Protein AF-0000000086165401 (afdb_homodimer)

pLDDT: mean 78.24, std 22.78, range [20.09, 98.0]

Sequence (282 aa):
MAGDTTLSENYAFAGVYHVFDQHTDSAVPKVQFAHDDRHLLACCSLDGTISVCRLAPGPPAVLRVLRGHGGGVADFAWSLSNDVLVSASLDGTLRLWAPADGRCIRRVPDPDGAALLCCAFQPLNNNLTVVSDTPAVPSPPMAGDTTLSENYAFAGVYHVFDQHTDSAVPKVQFAHDDRHLLACCSLDGTISVCRLAPGPPAVLRVLRGHGGGVADFAWSLSNDVLVSASLDGTLRLWAPADGRCIRRVPDPDGAALLCCAFQPLNNNLTVVSDTPAVPSPP

Radius of gyration: 18.74 Å; Cα contacts (8 Å, |Δi|>4): 708; chains: 2; bounding box: 78×60×45 Å

Organism: Eudyptula minor (NCBI:txid37083)

Nearest PDB structures (foldseek):
  8evl-assembly3_C  TM=9.320E-01  e=1.975E-05  Schizosaccharomyces pombe
  7s22-assembly2_B  TM=8.219E-01  e=1.579E-05  Schizosaccharomyces pombe
  7s23-assembly3_C  TM=8.532E-01  e=2.762E-05  Schizosaccharomyces pombe
  8iyj-assembly1_f  TM=8.848E-01  e=5.712E-05  Mus musculus
  9fmd-assembly1_w  TM=7.781E-01  e=4.085E-05  Homo sapiens

Secondary structure (DSSP, 8-state):
--------TTS---------GGGSSS---EEEE-TT-TTEEEEE-TTS-EEEEE-SSSS-EEEEEE---SS-EEEEEE-TTSS-EEEEETTSEEEEEETTTTEEEEEEE-TT-PPEEEEEEPTTS--EEEEE---------/--------TTS-B-------GGGTTS---EEEE-TT-TTEEEEE-TTS-EEEEE-SSSS-EEEEEE---SS-EEEEEE-TTSS-EEEEETTSEEEEEETTTTEEEEEEE-TT-PPEEEEEEPTTS--EEEEE---------

Structure (mmCIF, N/CA/C/O backbone):
data_AF-0000000086165401-model_v1
#
loop_
_entity.id
_entity.type
_entity.pdbx_description
1 polymer 'WD repeat-containing protein 13'
#
loop_
_atom_site.group_PDB
_atom_site.id
_atom_site.type_symbol
_atom_site.label_atom_id
_atom_site.label_alt_id
_atom_site.label_comp_id
_atom_site.label_asym_id
_atom_site.label_entity_id
_atom_site.label_seq_id
_atom_site.pdbx_PDB_ins_code
_atom_site.Cartn_x
_atom_site.Cartn_y
_atom_site.Cartn_z
_atom_site.occupancy
_atom_site.B_iso_or_equiv
_atom_site.auth_seq_id
_atom_site.auth_comp_id
_atom_site.auth_asym_id
_atom_site.auth_atom_id
_atom_site.pdbx_PDB_model_num
ATOM 1 N N . MET A 1 1 ? 42.406 -13.109 -2.654 1 20.33 1 MET A N 1
ATOM 2 C CA . MET A 1 1 ? 41.438 -14.156 -2.352 1 20.33 1 MET A CA 1
ATOM 3 C C . MET A 1 1 ? 40.062 -13.555 -2.102 1 20.33 1 MET A C 1
ATOM 5 O O . MET A 1 1 ? 39.844 -12.867 -1.102 1 20.33 1 MET A O 1
ATOM 9 N N . ALA A 1 2 ? 39.438 -12.883 -3.072 1 23.95 2 ALA A N 1
ATOM 10 C CA . ALA A 1 2 ? 38.562 -11.727 -3.312 1 23.95 2 ALA A CA 1
ATOM 11 C C . ALA A 1 2 ? 37.156 -11.953 -2.771 1 23.95 2 ALA A C 1
ATOM 13 O O . ALA A 1 2 ? 36.469 -12.852 -3.227 1 23.95 2 ALA A O 1
ATOM 14 N N . GLY A 1 3 ? 36.812 -12.086 -1.487 1 22.59 3 GLY A N 1
ATOM 15 C CA . GLY A 1 3 ? 35.719 -12.594 -0.691 1 22.59 3 GLY A CA 1
ATOM 16 C C . GLY A 1 3 ? 34.406 -11.906 -0.999 1 22.59 3 GLY A C 1
ATOM 17 O O . GLY A 1 3 ? 34.156 -10.789 -0.548 1 22.59 3 GLY A O 1
ATOM 18 N N . ASP A 1 4 ? 33.75 -11.789 -2.295 1 25.12 4 ASP A N 1
ATOM 19 C CA . ASP A 1 4 ? 32.875 -11.008 -3.18 1 25.12 4 ASP A CA 1
ATOM 20 C C . ASP A 1 4 ? 31.453 -11 -2.682 1 25.12 4 ASP A C 1
ATOM 22 O O . ASP A 1 4 ? 30.812 -12.055 -2.598 1 25.12 4 ASP A O 1
ATOM 26 N N . THR A 1 5 ? 30.953 -10.516 -1.548 1 26.44 5 THR A N 1
ATOM 27 C CA . THR A 1 5 ? 29.812 -10.484 -0.645 1 26.44 5 THR A CA 1
ATOM 28 C C . THR A 1 5 ? 28.516 -10.242 -1.42 1 26.44 5 THR A C 1
ATOM 30 O O . THR A 1 5 ? 28.281 -9.133 -1.901 1 26.44 5 THR A O 1
ATOM 33 N N . THR A 1 6 ? 28.109 -11.148 -2.488 1 25.61 6 THR A N 1
ATOM 34 C CA . THR A 1 6 ? 26.938 -11.242 -3.344 1 25.61 6 THR A CA 1
ATOM 35 C C . THR A 1 6 ? 25.656 -11.07 -2.527 1 25.61 6 THR A C 1
ATOM 37 O O . THR A 1 6 ? 25.469 -11.734 -1.511 1 25.61 6 THR A O 1
ATOM 40 N N . LEU A 1 7 ? 25.219 -10 -2.07 1 28.12 7 LEU A N 1
ATOM 41 C CA . LEU A 1 7 ? 23.844 -9.75 -1.632 1 28.12 7 LEU A CA 1
ATOM 42 C C . LEU A 1 7 ? 22.906 -10.844 -2.127 1 28.12 7 LEU A C 1
ATOM 44 O O . LEU A 1 7 ? 22.719 -11 -3.334 1 28.12 7 LEU A O 1
ATOM 48 N N . SER A 1 8 ? 23.016 -12.188 -1.699 1 27.19 8 SER A N 1
ATOM 49 C CA . SER A 1 8 ? 22.516 -13.555 -1.877 1 27.19 8 SER A CA 1
ATOM 50 C C . SER A 1 8 ? 21.031 -13.57 -2.166 1 27.19 8 SER A C 1
ATOM 52 O O . SER A 1 8 ? 20.297 -12.641 -1.796 1 27.19 8 SER A O 1
ATOM 54 N N . GLU A 1 9 ? 20.453 -14.438 -3.146 1 30.3 9 GLU A N 1
ATOM 55 C CA . GLU A 1 9 ? 19.234 -15.109 -3.594 1 30.3 9 GLU A CA 1
ATOM 56 C C . GLU A 1 9 ? 18.25 -15.312 -2.438 1 30.3 9 GLU A C 1
ATOM 58 O O . GLU A 1 9 ? 17.156 -15.828 -2.633 1 30.3 9 GLU A O 1
ATOM 63 N N . ASN A 1 10 ? 18.688 -15.273 -1.251 1 31.55 10 ASN A N 1
ATOM 64 C CA . ASN A 1 10 ? 17.859 -15.68 -0.121 1 31.55 10 ASN A CA 1
ATOM 65 C C . ASN A 1 10 ? 16.703 -14.711 0.098 1 31.55 10 ASN A C 1
ATOM 67 O O . ASN A 1 10 ? 15.961 -14.844 1.068 1 31.55 10 ASN A O 1
ATOM 71 N N . TYR A 1 11 ? 17.016 -13.484 0.08 1 32.53 11 TYR A N 1
ATOM 72 C CA . TYR A 1 11 ? 15.742 -12.773 0.084 1 32.53 11 TYR A CA 1
ATOM 73 C C . TYR A 1 11 ? 14.75 -13.438 -0.867 1 32.53 11 TYR A C 1
ATOM 75 O O . TYR A 1 11 ? 14.984 -13.5 -2.076 1 32.53 11 TYR A O 1
ATOM 83 N N . ALA A 1 12 ? 14.375 -14.625 -0.585 1 33.38 12 ALA A N 1
ATOM 84 C CA . ALA A 1 12 ? 13.328 -15.375 -1.271 1 33.38 12 ALA A CA 1
ATOM 85 C C . ALA A 1 12 ? 12.328 -14.438 -1.938 1 33.38 12 ALA A C 1
ATOM 87 O O . ALA A 1 12 ? 11.508 -13.805 -1.263 1 33.38 12 ALA A O 1
ATOM 88 N N . PHE A 1 13 ? 12.656 -13.336 -2.576 1 35.34 13 PHE A N 1
ATOM 89 C CA . PHE A 1 13 ? 11.734 -12.898 -3.617 1 35.34 13 PHE A CA 1
ATOM 90 C C . PHE A 1 13 ? 10.992 -14.086 -4.215 1 35.34 13 PHE A C 1
ATOM 92 O O . PHE A 1 13 ? 11.531 -14.805 -5.062 1 35.34 13 PHE A O 1
ATOM 99 N N . ALA A 1 14 ? 10.727 -15 -3.402 1 36.97 14 ALA A N 1
ATOM 100 C CA . ALA A 1 14 ? 9.984 -16.016 -4.148 1 36.97 14 ALA A CA 1
ATOM 101 C C . ALA A 1 14 ? 9.25 -15.391 -5.332 1 36.97 14 ALA A C 1
ATOM 103 O O . ALA A 1 14 ? 9.188 -14.172 -5.465 1 36.97 14 ALA A O 1
ATOM 104 N N . GLY A 1 15 ? 8.18 -16.141 -5.793 1 34.25 15 GLY A N 1
ATOM 105 C CA . GLY A 1 15 ? 7.363 -16.188 -6.996 1 34.25 15 GLY A CA 1
ATOM 106 C C . GLY A 1 15 ? 6.535 -14.93 -7.191 1 34.25 15 GLY A C 1
ATOM 107 O O . GLY A 1 15 ? 6.203 -14.242 -6.223 1 34.25 15 GLY A O 1
ATOM 108 N N . VAL A 1 16 ? 7.102 -13.914 -8.102 1 38.38 16 VAL A N 1
ATOM 109 C CA . VAL A 1 16 ? 6.051 -13.164 -8.773 1 38.38 16 VAL A CA 1
ATOM 110 C C . VAL A 1 16 ? 4.738 -13.938 -8.719 1 38.38 16 VAL A C 1
ATOM 112 O O . VAL A 1 16 ? 4.637 -15.039 -9.266 1 38.38 16 VAL A O 1
ATOM 115 N N . TYR A 1 17 ? 4.25 -14.102 -7.621 1 39 17 TYR A N 1
ATOM 116 C CA . TYR A 1 17 ? 2.953 -14.766 -7.68 1 39 17 TYR A CA 1
ATOM 117 C C . TYR A 1 17 ? 1.96 -13.953 -8.5 1 39 17 TYR A C 1
ATOM 119 O O . TYR A 1 17 ? 1.794 -12.75 -8.266 1 39 17 TYR A O 1
ATOM 127 N N . HIS A 1 18 ? 2.145 -14.109 -9.844 1 42.59 18 HIS A N 1
ATOM 128 C CA . HIS A 1 18 ? 0.949 -13.719 -10.578 1 42.59 18 HIS A CA 1
ATOM 129 C C . HIS A 1 18 ? -0.314 -13.992 -9.773 1 42.59 18 HIS A C 1
ATOM 131 O O . HIS A 1 18 ? -0.656 -15.148 -9.523 1 42.59 18 HIS A O 1
ATOM 137 N N . VAL A 1 19 ? -0.312 -13.281 -8.719 1 44.28 19 VAL A N 1
ATOM 138 C CA . VAL A 1 19 ? -1.504 -13.523 -7.914 1 44.28 19 VAL A CA 1
ATOM 139 C C . VAL A 1 19 ? -2.627 -14.055 -8.805 1 44.28 19 VAL A C 1
ATOM 141 O O . VAL A 1 19 ? -2.525 -14.023 -10.031 1 44.28 19 VAL A O 1
ATOM 144 N N . PHE A 1 20 ? -3.846 -13.844 -8.391 1 44.06 20 PHE A N 1
ATOM 145 C CA . PHE A 1 20 ? -5.09 -14.477 -8.812 1 44.06 20 PHE A CA 1
ATOM 146 C C . PHE A 1 20 ? -5.559 -13.914 -10.156 1 44.06 20 PHE A C 1
ATOM 148 O O . PHE A 1 20 ? -5.348 -12.734 -10.445 1 44.06 20 PHE A O 1
ATOM 155 N N . ASP A 1 21 ? -5.383 -14.766 -11.102 1 47.41 21 ASP A N 1
ATOM 156 C CA . ASP A 1 21 ? -5.898 -14.609 -12.453 1 47.41 21 ASP A CA 1
ATOM 157 C C . ASP A 1 21 ? -7.117 -13.688 -12.484 1 47.41 21 ASP A C 1
ATOM 159 O O . ASP A 1 21 ? -7.688 -13.438 -13.547 1 47.41 21 ASP A O 1
ATOM 163 N N . GLN A 1 22 ? -7.445 -13.211 -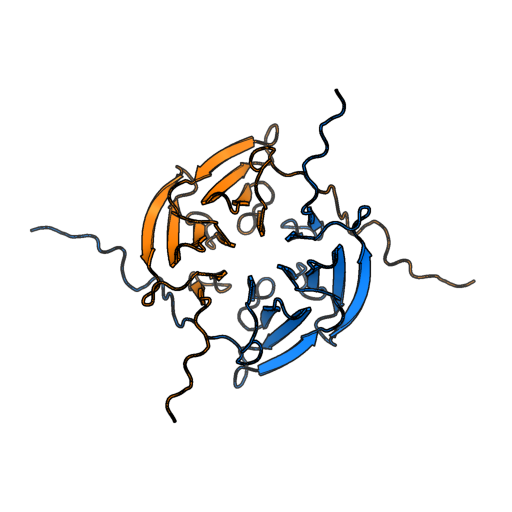11.414 1 46.12 22 GLN A N 1
ATOM 164 C CA . GLN A 1 22 ? -8.742 -12.539 -11.523 1 46.12 22 GLN A CA 1
ATOM 165 C C . GLN A 1 22 ? -8.602 -11.18 -12.188 1 46.12 22 GLN A C 1
ATOM 167 O O . GLN A 1 22 ? -9.539 -10.688 -12.82 1 46.12 22 GLN A O 1
ATOM 172 N N . HIS A 1 23 ? -7.398 -10.586 -12 1 55.44 23 HIS A N 1
ATOM 173 C CA . HIS A 1 23 ? -7.309 -9.258 -12.594 1 55.44 23 HIS A CA 1
ATOM 174 C C . HIS A 1 23 ? -6.512 -9.289 -13.898 1 55.44 23 HIS A C 1
ATOM 176 O O . HIS A 1 23 ? -5.395 -8.773 -13.961 1 55.44 23 HIS A O 1
ATOM 182 N N . THR A 1 24 ? -6.992 -10.086 -14.836 1 58.34 24 THR A N 1
ATOM 183 C CA . THR A 1 24 ? -6.262 -10.383 -16.062 1 58.34 24 THR A CA 1
ATOM 184 C C . THR A 1 24 ? -6.234 -9.172 -16.984 1 58.34 24 THR A C 1
ATOM 186 O O . THR A 1 24 ? -5.273 -8.977 -17.734 1 58.34 24 THR A O 1
ATOM 189 N N . ASP A 1 25 ? -7.219 -8.211 -16.734 1 67.38 25 ASP A N 1
ATOM 190 C CA . ASP A 1 25 ? -7.301 -7.18 -17.766 1 67.38 25 ASP A CA 1
ATOM 191 C C . ASP A 1 25 ? -7.043 -5.797 -17.172 1 67.38 25 ASP A C 1
ATOM 193 O O . ASP A 1 25 ? -7.234 -4.781 -17.844 1 67.38 25 ASP A O 1
ATOM 197 N N . SER A 1 26 ? -6.75 -5.809 -15.953 1 81.69 26 SER A N 1
ATOM 198 C CA . SER A 1 26 ? -6.562 -4.496 -15.344 1 81.69 26 SER A CA 1
ATOM 199 C C . SER A 1 26 ? -5.391 -4.504 -14.367 1 81.69 26 SER A C 1
ATOM 201 O O . SER A 1 26 ? -5.066 -5.539 -13.781 1 81.69 26 SER A O 1
ATOM 203 N N . ALA A 1 27 ? -4.758 -3.352 -14.289 1 83.44 27 ALA A N 1
ATOM 204 C CA . ALA A 1 27 ? -3.596 -3.193 -13.422 1 83.44 27 ALA A CA 1
ATOM 205 C C . ALA A 1 27 ? -3.965 -3.439 -11.961 1 83.44 27 ALA A C 1
ATOM 207 O O . ALA A 1 27 ? -5.09 -3.152 -11.547 1 83.44 27 ALA A O 1
ATOM 208 N N . VAL A 1 28 ? -3.02 -3.996 -11.211 1 85.12 28 VAL A N 1
ATOM 209 C CA . VAL A 1 28 ? -3.143 -4.285 -9.781 1 85.12 28 VAL A CA 1
ATOM 210 C C . VAL A 1 28 ? -2.221 -3.363 -8.984 1 85.12 28 VAL A C 1
ATOM 212 O O . VAL A 1 28 ? -1.036 -3.66 -8.812 1 85.12 28 VAL A O 1
ATOM 215 N N . PRO A 1 29 ? -2.814 -2.334 -8.484 1 91.69 29 PRO A N 1
ATOM 216 C CA . PRO A 1 29 ? -1.966 -1.326 -7.848 1 91.69 29 PRO A CA 1
ATOM 217 C C . PRO A 1 29 ? -1.455 -1.768 -6.477 1 91.69 29 PRO A C 1
ATOM 219 O O . PRO A 1 29 ? -0.494 -1.194 -5.957 1 91.69 29 PRO A O 1
ATOM 222 N N . LYS A 1 30 ? -2.145 -2.775 -5.906 1 92.69 30 LYS A N 1
ATOM 223 C CA . LYS A 1 30 ? -1.709 -3.145 -4.562 1 92.69 30 LYS A CA 1
ATOM 224 C C . LYS A 1 30 ? -2.066 -4.594 -4.246 1 92.69 30 LYS A C 1
ATOM 226 O O . LYS A 1 30 ? -3.15 -5.062 -4.598 1 92.69 30 LYS A O 1
ATOM 231 N N . VAL A 1 31 ? -1.091 -5.238 -3.568 1 88.75 31 VAL A N 1
ATOM 232 C CA . VAL A 1 31 ? -1.294 -6.496 -2.857 1 88.75 31 VAL A CA 1
ATOM 233 C C . VAL A 1 31 ? -0.817 -6.355 -1.413 1 88.75 31 VAL A C 1
ATOM 235 O O . VAL A 1 31 ? 0.23 -5.758 -1.154 1 88.75 31 VAL A O 1
ATOM 238 N N . GLN A 1 32 ? -1.615 -6.883 -0.53 1 92.56 32 GLN A N 1
ATOM 239 C CA . GLN A 1 32 ? -1.205 -6.781 0.866 1 92.56 32 GLN A CA 1
ATOM 240 C C . GLN A 1 32 ? -1.792 -7.922 1.694 1 92.56 32 GLN A C 1
ATOM 242 O O . GLN A 1 32 ? -2.975 -8.242 1.564 1 92.56 32 GLN A O 1
ATOM 247 N N . PHE A 1 33 ? -0.951 -8.508 2.541 1 90.19 33 PHE A N 1
ATOM 248 C CA . PHE A 1 33 ? -1.434 -9.477 3.52 1 90.19 33 PHE A CA 1
ATOM 249 C C . PHE A 1 33 ? -2.244 -8.789 4.609 1 90.19 33 PHE A C 1
ATOM 251 O O . PHE A 1 33 ? -1.986 -7.629 4.941 1 90.19 33 PHE A O 1
ATOM 258 N N . ALA A 1 34 ? -3.197 -9.562 5.109 1 93.38 34 ALA A N 1
ATOM 259 C CA . ALA A 1 34 ? -3.895 -9.094 6.305 1 93.38 34 ALA A CA 1
ATOM 260 C C . ALA A 1 34 ? -2.939 -8.977 7.488 1 93.38 34 ALA A C 1
ATOM 262 O O . ALA A 1 34 ? -1.852 -9.562 7.477 1 93.38 34 ALA A O 1
ATOM 263 N N . HIS A 1 35 ? -3.398 -8.109 8.43 1 90.06 35 HIS A N 1
ATOM 264 C CA . HIS A 1 35 ? -2.537 -7.809 9.562 1 90.06 35 HIS A CA 1
ATOM 265 C C . HIS A 1 35 ? -2.123 -9.086 10.289 1 90.06 35 HIS A C 1
ATOM 267 O O . HIS A 1 35 ? -2.977 -9.844 10.766 1 90.06 35 HIS A O 1
ATOM 273 N N . ASP A 1 36 ? -0.84 -9.43 10.312 1 88.31 36 ASP A N 1
ATOM 274 C CA . ASP A 1 36 ? -0.221 -10.555 11 1 88.31 36 ASP A CA 1
ATOM 275 C C . ASP A 1 36 ? -0.848 -11.875 10.57 1 88.31 36 ASP A C 1
ATOM 277 O O . ASP A 1 36 ? -1.035 -12.773 11.391 1 88.31 36 ASP A O 1
ATOM 281 N N . ASP A 1 37 ? -1.275 -12.016 9.367 1 90.31 37 ASP A N 1
ATOM 282 C CA . ASP A 1 37 ? -1.856 -13.227 8.797 1 90.31 37 ASP A CA 1
ATOM 283 C C . ASP A 1 37 ? -1.177 -13.602 7.484 1 90.31 37 ASP A C 1
ATOM 285 O O . ASP A 1 37 ? -1.378 -12.938 6.465 1 90.31 37 ASP A O 1
ATOM 289 N N . ARG A 1 38 ? -0.442 -14.648 7.477 1 85.75 38 ARG A N 1
ATOM 290 C CA . ARG A 1 38 ? 0.33 -15.039 6.301 1 85.75 38 ARG A CA 1
ATOM 291 C C . ARG A 1 38 ? -0.542 -15.789 5.297 1 85.75 38 ARG A C 1
ATOM 293 O O . ARG A 1 38 ? -0.098 -16.094 4.191 1 85.75 38 ARG A O 1
ATOM 300 N N . HIS A 1 39 ? -1.789 -16.047 5.73 1 87.94 39 HIS A N 1
ATOM 301 C CA . HIS A 1 39 ? -2.627 -16.859 4.867 1 87.94 39 HIS A CA 1
ATOM 302 C C . HIS A 1 39 ? -3.74 -16.031 4.227 1 87.94 39 HIS A C 1
ATOM 304 O O . HIS A 1 39 ? -4.473 -16.531 3.371 1 87.94 39 HIS A O 1
ATOM 310 N N . LEU A 1 40 ? -3.91 -14.883 4.672 1 90.31 40 LEU A N 1
ATOM 311 C CA . LEU A 1 40 ? -4.977 -14.023 4.18 1 90.31 40 LEU A CA 1
ATOM 312 C C . LEU A 1 40 ? -4.398 -12.773 3.516 1 90.31 40 LEU A C 1
ATOM 314 O O . LEU A 1 40 ? -3.572 -12.078 4.109 1 90.31 40 LEU A O 1
ATOM 318 N N . LEU A 1 41 ? -4.762 -12.57 2.217 1 90.31 41 LEU A N 1
ATOM 319 C CA . LEU A 1 41 ? -4.297 -11.375 1.53 1 90.31 41 LEU A CA 1
ATOM 320 C C . LEU A 1 41 ? -5.406 -10.773 0.679 1 90.31 41 LEU A C 1
ATOM 322 O O . LEU A 1 41 ? -6.441 -11.406 0.456 1 90.31 41 LEU A O 1
ATOM 326 N N . ALA A 1 42 ? -5.223 -9.484 0.344 1 92.81 42 ALA A N 1
ATOM 327 C CA . ALA A 1 42 ? -6.109 -8.828 -0.612 1 92.81 42 ALA A CA 1
ATOM 328 C C . ALA A 1 42 ? -5.316 -8.18 -1.741 1 92.81 42 ALA A C 1
ATOM 330 O O . ALA A 1 42 ? -4.117 -7.926 -1.6 1 92.81 42 ALA A O 1
ATOM 331 N N . CYS A 1 43 ? -5.988 -7.992 -2.848 1 90.56 43 CYS A N 1
ATOM 332 C CA . CYS A 1 43 ? -5.461 -7.238 -3.979 1 90.56 43 CYS A CA 1
ATOM 333 C C . CYS A 1 43 ? -6.539 -6.352 -4.594 1 90.56 43 CYS A C 1
ATOM 335 O O . CYS A 1 43 ? -7.707 -6.742 -4.648 1 90.56 43 CYS A O 1
ATOM 337 N N . CYS A 1 44 ? -6.094 -5.16 -4.918 1 93.19 44 CYS A N 1
ATOM 338 C CA . CYS A 1 44 ? -7.059 -4.293 -5.578 1 93.19 44 CYS A CA 1
ATOM 339 C C . CYS A 1 44 ? -6.68 -4.066 -7.039 1 93.19 44 CYS A C 1
ATOM 341 O O . CYS A 1 44 ? -5.527 -4.273 -7.422 1 93.19 44 CYS A O 1
ATOM 343 N N . SER A 1 45 ? -7.699 -3.674 -7.758 1 90.94 45 SER A N 1
ATOM 344 C CA . SER A 1 4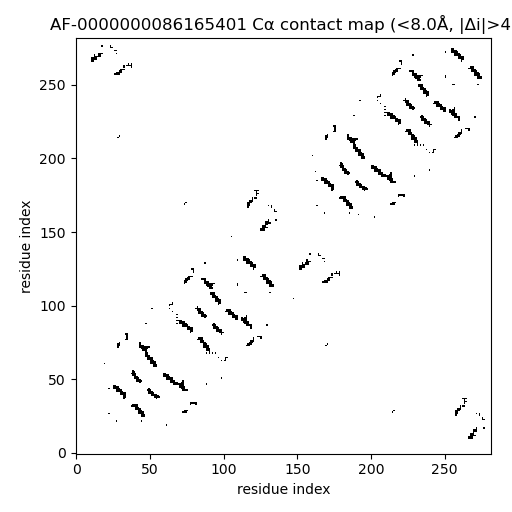5 ? -7.555 -3.521 -9.203 1 90.94 45 SER A CA 1
ATOM 345 C C . SER A 1 45 ? -8.117 -2.184 -9.672 1 90.94 45 SER A C 1
ATOM 347 O O . SER A 1 45 ? -9 -1.614 -9.031 1 90.94 45 SER A O 1
ATOM 349 N N . LEU A 1 46 ? -7.637 -1.798 -10.836 1 93.25 46 LEU A N 1
ATOM 350 C CA . LEU A 1 46 ? -8.148 -0.562 -11.422 1 93.25 46 LEU A CA 1
ATOM 351 C C . LEU A 1 46 ? -9.5 -0.793 -12.078 1 93.25 46 LEU A C 1
ATOM 353 O O . LEU A 1 46 ? -10.18 0.162 -12.461 1 93.25 46 LEU A O 1
ATOM 357 N N . ASP A 1 47 ? -9.969 -1.982 -12.078 1 92.19 47 ASP A N 1
ATOM 358 C CA . ASP A 1 47 ? -11.312 -2.232 -12.57 1 92.19 47 ASP A CA 1
ATOM 359 C C . ASP A 1 47 ? -12.359 -1.96 -11.492 1 92.19 47 ASP A C 1
ATOM 361 O O . ASP A 1 47 ? -13.562 -2.129 -11.727 1 92.19 47 ASP A O 1
ATOM 365 N N . GLY A 1 48 ? -11.945 -1.638 -10.336 1 96.5 48 GLY A N 1
ATOM 366 C CA . GLY A 1 48 ? -12.852 -1.22 -9.281 1 96.5 48 GLY A CA 1
ATOM 367 C C . GLY A 1 48 ? -13.148 -2.32 -8.273 1 96.5 48 GLY A C 1
ATOM 368 O O . GLY A 1 48 ? -13.977 -2.145 -7.383 1 96.5 48 GLY A O 1
ATOM 369 N N . THR A 1 49 ? -12.391 -3.408 -8.398 1 94.75 49 THR A N 1
ATOM 370 C CA . THR A 1 49 ? -12.68 -4.531 -7.508 1 94.75 49 THR A CA 1
ATOM 371 C C . THR A 1 49 ? -11.508 -4.789 -6.57 1 94.75 49 THR A C 1
ATOM 373 O O . THR A 1 49 ? -10.383 -4.355 -6.832 1 94.75 49 THR A O 1
ATOM 376 N N . ILE A 1 50 ? -11.836 -5.457 -5.469 1 95.38 50 ILE A N 1
ATOM 377 C CA . ILE A 1 50 ? -10.852 -5.996 -4.531 1 95.38 50 ILE A CA 1
ATOM 378 C C . ILE A 1 50 ? -11.094 -7.488 -4.328 1 95.38 50 ILE A C 1
ATOM 380 O O . ILE A 1 50 ? -12.234 -7.914 -4.109 1 95.38 50 ILE A O 1
ATOM 384 N N . SER A 1 51 ? -10.086 -8.266 -4.434 1 92 51 SER A N 1
ATOM 385 C CA . SER A 1 51 ? -10.18 -9.688 -4.137 1 92 51 SER A CA 1
ATOM 386 C C . SER A 1 51 ? -9.578 -10.008 -2.771 1 92 51 SER A C 1
ATOM 388 O O . SER A 1 51 ? -8.469 -9.562 -2.455 1 92 51 SER A O 1
ATOM 390 N N . VAL A 1 52 ? -10.312 -10.695 -2.012 1 93.38 52 VAL A N 1
ATOM 391 C CA . VAL A 1 52 ? -9.805 -11.273 -0.773 1 93.38 52 VAL A CA 1
ATOM 392 C C . VAL A 1 52 ? -9.469 -12.75 -0.987 1 93.38 52 VAL A C 1
ATOM 394 O O . VAL A 1 52 ? -10.32 -13.523 -1.429 1 93.38 52 VAL A O 1
ATOM 397 N N . CYS A 1 53 ? -8.227 -13.078 -0.612 1 88.69 53 CYS A N 1
ATOM 398 C CA . CYS A 1 53 ? -7.715 -14.398 -0.971 1 88.69 53 CYS A CA 1
ATOM 399 C C . CYS A 1 53 ? -7.18 -15.133 0.254 1 88.69 53 CYS A C 1
ATOM 401 O O . CYS A 1 53 ? -6.609 -14.508 1.153 1 88.69 53 CYS A O 1
ATOM 403 N N . ARG A 1 54 ? -7.406 -16.328 0.221 1 88.31 54 ARG A N 1
ATOM 404 C CA . ARG A 1 54 ? -6.777 -17.219 1.19 1 88.31 54 ARG A CA 1
ATOM 405 C C . ARG A 1 54 ? -5.691 -18.062 0.531 1 88.31 54 ARG A C 1
ATOM 407 O O . ARG A 1 54 ? -5.922 -18.672 -0.517 1 88.31 54 ARG A O 1
ATOM 414 N N . LEU A 1 55 ? -4.566 -18.094 1.149 1 83.31 55 LEU A N 1
ATOM 415 C CA . LEU A 1 55 ? -3.447 -18.828 0.581 1 83.31 55 LEU A CA 1
ATOM 416 C C . LEU A 1 55 ? -3.398 -20.25 1.138 1 83.31 55 LEU A C 1
ATOM 418 O O . LEU A 1 55 ? -2.943 -21.172 0.459 1 83.31 55 LEU A O 1
ATOM 422 N N . ALA A 1 56 ? -3.689 -20.406 2.338 1 84.88 56 ALA A N 1
ATOM 423 C CA . ALA A 1 56 ? -3.732 -21.688 3.039 1 84.88 56 ALA A CA 1
ATOM 424 C C . ALA A 1 56 ? -4.711 -21.641 4.207 1 84.88 56 ALA A C 1
ATOM 426 O O . ALA A 1 56 ? -5.066 -20.547 4.684 1 84.88 56 ALA A O 1
ATOM 427 N N . PRO A 1 57 ? -5.32 -22.641 4.797 1 86.56 57 PRO A N 1
ATOM 428 C CA . PRO A 1 57 ? -5.094 -24 4.297 1 86.56 57 PRO A CA 1
ATOM 429 C C . PRO A 1 57 ? -5.754 -24.25 2.941 1 86.56 57 PRO A C 1
ATOM 431 O O . PRO A 1 57 ? -6.633 -23.484 2.529 1 86.56 57 PRO A O 1
ATOM 434 N N . GLY A 1 58 ? -5.406 -25.469 2.232 1 82.94 58 GLY A N 1
ATOM 435 C CA . GLY A 1 58 ? -5.91 -25.828 0.915 1 82.94 58 GLY A CA 1
ATOM 436 C C . GLY A 1 58 ? -5.254 -25.047 -0.206 1 82.94 58 GLY A C 1
ATOM 437 O O . GLY A 1 58 ? -4.273 -24.328 0.018 1 82.94 58 GLY A O 1
ATOM 438 N N . PRO A 1 59 ? -5.715 -25.281 -1.371 1 80.69 59 PRO A N 1
ATOM 439 C CA . PRO A 1 59 ? -5.199 -24.469 -2.479 1 80.69 59 PRO A CA 1
ATOM 440 C C . PRO A 1 59 ? -5.582 -23 -2.361 1 80.69 59 PRO A C 1
ATOM 442 O O . PRO A 1 59 ? -6.645 -22.672 -1.824 1 80.69 59 PRO A O 1
ATOM 445 N N . PRO A 1 60 ? -4.691 -22.109 -2.736 1 80.94 60 PRO A N 1
ATOM 446 C CA . PRO A 1 60 ? -5.062 -20.688 -2.756 1 80.94 60 PRO A CA 1
ATOM 447 C C . PRO A 1 60 ? -6.414 -20.453 -3.428 1 80.94 60 PRO A C 1
ATOM 449 O O . PRO A 1 60 ? -6.734 -21.094 -4.43 1 80.94 60 PRO A O 1
ATOM 452 N N . ALA A 1 61 ? -7.227 -19.516 -2.814 1 86.38 61 ALA A N 1
ATOM 453 C CA . ALA A 1 61 ? -8.578 -19.281 -3.318 1 86.38 61 ALA A CA 1
ATOM 454 C C . ALA A 1 61 ? -8.984 -17.828 -3.105 1 86.38 61 ALA A C 1
ATOM 456 O O . ALA A 1 61 ? -8.609 -17.203 -2.105 1 86.38 61 ALA A O 1
ATOM 457 N N . VAL A 1 62 ? -9.703 -17.406 -4.09 1 89.88 62 VAL A N 1
ATOM 458 C CA . VAL A 1 62 ? -10.398 -16.125 -3.891 1 89.88 62 VAL A CA 1
ATOM 459 C C . VAL A 1 62 ? -11.633 -16.359 -3.023 1 89.88 62 VAL A C 1
ATOM 461 O O . VAL A 1 62 ? -12.562 -17.062 -3.424 1 89.88 62 VAL A O 1
ATOM 464 N N . LEU A 1 63 ? -11.633 -15.789 -1.874 1 92.88 63 LEU A N 1
ATOM 465 C CA . LEU A 1 63 ? -12.742 -15.953 -0.942 1 92.88 63 LEU A CA 1
ATOM 466 C C . LEU A 1 63 ? -13.906 -15.031 -1.31 1 92.88 63 LEU A C 1
ATOM 468 O O . LEU A 1 63 ? -15.07 -15.43 -1.213 1 92.88 63 LEU A O 1
ATOM 472 N N . ARG A 1 64 ? -13.602 -13.797 -1.688 1 94.81 64 ARG A N 1
ATOM 473 C CA . ARG A 1 64 ? -14.57 -12.75 -1.989 1 94.81 64 ARG A CA 1
ATOM 474 C C . ARG A 1 64 ? -14.031 -11.781 -3.035 1 94.81 64 ARG A C 1
ATOM 476 O O . ARG A 1 64 ? -12.82 -11.539 -3.096 1 94.81 64 ARG A O 1
ATOM 483 N N . VAL A 1 65 ? -14.93 -11.305 -3.814 1 95 65 VAL A N 1
ATOM 484 C CA . VAL A 1 65 ? -14.656 -10.133 -4.637 1 95 65 VAL A CA 1
ATOM 485 C C . VAL A 1 65 ? -15.539 -8.969 -4.184 1 95 65 VAL A C 1
ATOM 487 O O . VAL A 1 65 ? -16.766 -9.078 -4.184 1 95 65 VAL A O 1
ATOM 490 N N . LEU A 1 66 ? -14.906 -7.945 -3.73 1 97.38 66 LEU A N 1
ATOM 491 C CA . LEU A 1 66 ? -15.602 -6.754 -3.26 1 97.38 66 LEU A CA 1
ATOM 492 C C . LEU A 1 66 ? -15.859 -5.785 -4.406 1 97.38 66 LEU A C 1
ATOM 494 O O . LEU A 1 66 ? -14.922 -5.359 -5.086 1 97.38 66 LEU A O 1
ATOM 498 N N . ARG A 1 67 ? -17.172 -5.48 -4.586 1 97.25 67 ARG A N 1
ATOM 499 C CA . ARG A 1 67 ? -17.609 -4.621 -5.676 1 97.25 67 ARG A CA 1
ATOM 500 C C . ARG A 1 67 ? -18.438 -3.457 -5.148 1 97.25 67 ARG A C 1
ATOM 502 O O . ARG A 1 67 ? -19.219 -3.623 -4.207 1 97.25 67 ARG A O 1
ATOM 509 N N . GLY A 1 68 ? -18.234 -2.338 -5.855 1 97.44 68 GLY A N 1
ATOM 510 C CA . GLY A 1 68 ? -19.062 -1.204 -5.461 1 97.44 68 GLY A CA 1
ATOM 511 C C . GLY A 1 68 ? -18.484 0.13 -5.902 1 97.44 68 GLY A C 1
ATOM 512 O O . GLY A 1 68 ? -19.234 1.073 -6.172 1 97.44 68 GLY A O 1
ATOM 513 N N . HIS A 1 69 ? -17.219 0.253 -5.906 1 98 69 HIS A N 1
ATOM 514 C CA . HIS A 1 69 ? -16.578 1.49 -6.355 1 98 69 HIS A CA 1
ATOM 515 C C . HIS A 1 69 ? -16.953 1.805 -7.801 1 98 69 HIS A C 1
ATOM 517 O O . HIS A 1 69 ? -17.094 0.895 -8.617 1 98 69 HIS A O 1
ATOM 523 N N . GLY A 1 70 ? -17.078 3.086 -8.062 1 97.88 70 GLY A N 1
ATOM 524 C CA . GLY A 1 70 ? -17.406 3.525 -9.406 1 97.88 70 GLY A CA 1
ATOM 525 C C . GLY A 1 70 ? -16.188 3.725 -10.281 1 97.88 70 GLY A C 1
ATOM 526 O O . GLY A 1 70 ? -16.312 4.023 -11.469 1 97.88 70 GLY A O 1
ATOM 527 N N . GLY A 1 71 ? -15.016 3.625 -9.828 1 97.69 71 GLY A N 1
ATOM 528 C CA . GLY A 1 71 ? -13.734 3.754 -10.5 1 97.69 71 GLY A CA 1
ATOM 529 C C . GLY A 1 71 ? -12.672 2.824 -9.945 1 97.69 71 GLY A C 1
ATOM 530 O O . GLY A 1 71 ? -12.969 1.961 -9.117 1 97.69 71 GLY A O 1
ATOM 531 N N . GLY A 1 72 ? -11.492 2.941 -10.508 1 97 72 GLY A N 1
ATOM 532 C CA . GLY A 1 72 ? -10.398 2.09 -10.078 1 97 72 GLY A CA 1
ATOM 533 C C . GLY A 1 72 ? -10.102 2.197 -8.594 1 97 72 GLY A C 1
ATOM 534 O O . GLY A 1 72 ? -10.227 3.275 -8.008 1 97 72 GLY A O 1
ATOM 535 N N . VAL A 1 73 ? -9.773 1.059 -7.973 1 96.88 73 VAL A N 1
ATOM 536 C CA . VAL A 1 73 ? -9.297 1.056 -6.594 1 96.88 73 VAL A CA 1
ATOM 537 C C . VAL A 1 73 ? -7.781 1.243 -6.57 1 96.88 73 VAL A C 1
ATOM 539 O O . VAL A 1 73 ? -7.039 0.411 -7.094 1 96.88 73 VAL A O 1
ATOM 542 N N . ALA A 1 74 ? -7.348 2.34 -5.93 1 96.19 74 ALA A N 1
ATOM 543 C CA . ALA A 1 74 ? -5.938 2.729 -5.953 1 96.19 74 ALA A CA 1
ATOM 544 C C . ALA A 1 74 ? -5.18 2.107 -4.781 1 96.19 74 ALA A C 1
ATOM 546 O O . ALA A 1 74 ? -3.971 1.881 -4.867 1 96.19 74 ALA A O 1
ATOM 547 N N . ASP A 1 75 ? -5.844 1.911 -3.719 1 95.38 75 ASP A N 1
ATOM 548 C CA . ASP A 1 75 ? -5.223 1.417 -2.492 1 95.38 75 ASP A CA 1
ATOM 549 C C . ASP A 1 75 ? -6.27 0.851 -1.536 1 95.38 75 ASP A C 1
ATOM 551 O O . ASP A 1 75 ? -7.469 1.088 -1.708 1 95.38 75 ASP A O 1
ATOM 555 N N . PHE A 1 76 ? -5.766 0.138 -0.586 1 96.31 76 PHE A N 1
ATOM 556 C CA . PHE A 1 76 ? -6.594 -0.347 0.512 1 96.31 76 PHE A CA 1
ATOM 557 C C . PHE A 1 76 ? -5.75 -0.602 1.755 1 96.31 76 PHE A C 1
ATOM 559 O O . PHE A 1 76 ? -4.52 -0.649 1.678 1 96.31 76 PHE A O 1
ATOM 566 N N . ALA A 1 77 ? -6.43 -0.768 2.92 1 94.62 77 ALA A N 1
ATOM 567 C CA . ALA A 1 77 ? -5.762 -1.047 4.188 1 94.62 77 ALA A CA 1
ATOM 568 C C . ALA A 1 77 ? -6.609 -1.965 5.066 1 94.62 77 ALA A C 1
ATOM 570 O O . ALA A 1 77 ? -7.824 -1.786 5.168 1 94.62 77 ALA A O 1
ATOM 571 N N . TRP A 1 78 ? -5.891 -2.953 5.711 1 94.56 78 TRP A N 1
ATOM 572 C CA . TRP A 1 78 ? -6.52 -3.799 6.719 1 94.56 78 TRP A CA 1
ATOM 573 C C . TRP A 1 78 ? -6.527 -3.111 8.078 1 94.56 78 TRP A C 1
ATOM 575 O O . TRP A 1 78 ? -5.531 -2.504 8.477 1 94.56 78 TRP A O 1
ATOM 585 N N . SER A 1 79 ? -7.695 -3.295 8.742 1 89.5 79 SER A N 1
ATOM 586 C CA . SER A 1 79 ? -7.664 -2.908 10.148 1 89.5 79 SER A CA 1
ATOM 587 C C . SER A 1 79 ? -6.785 -3.852 10.961 1 89.5 79 SER A C 1
ATOM 589 O O . SER A 1 79 ? -6.422 -4.93 10.492 1 89.5 79 SER A O 1
ATOM 591 N N . LEU A 1 80 ? -6.52 -3.42 12.18 1 87.75 80 LEU A N 1
ATOM 592 C CA . LEU A 1 80 ? -5.617 -4.199 13.023 1 87.75 80 LEU A CA 1
ATOM 593 C C . LEU A 1 80 ? -6.246 -5.539 13.398 1 87.75 80 LEU A C 1
ATOM 595 O O . LEU A 1 80 ? -5.539 -6.535 13.57 1 87.75 80 LEU A O 1
ATOM 599 N N . SER A 1 81 ? -7.512 -5.617 13.453 1 91.62 81 SER A N 1
ATOM 600 C CA . SER A 1 8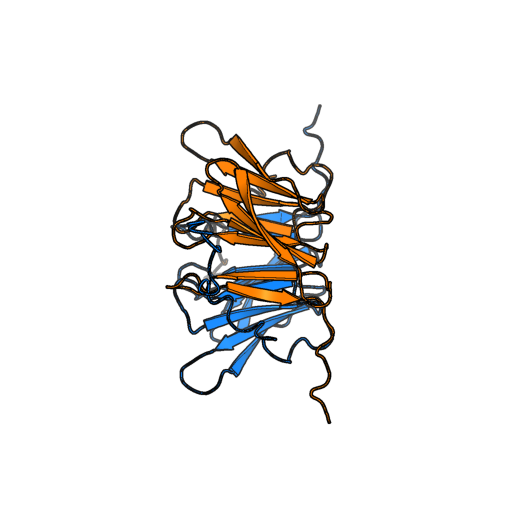1 ? -8.219 -6.844 13.805 1 91.62 81 SER A CA 1
ATOM 601 C C . SER A 1 81 ? -8.602 -7.641 12.562 1 91.62 81 SER A C 1
ATOM 603 O O . SER A 1 81 ? -9.133 -8.75 12.664 1 91.62 81 SER A O 1
ATOM 605 N N . ASN A 1 82 ? -8.391 -7.09 11.391 1 94.25 82 ASN A N 1
ATOM 606 C CA . ASN A 1 82 ? -8.703 -7.68 10.086 1 94.25 82 ASN A CA 1
ATOM 607 C C . ASN A 1 82 ? -10.211 -7.84 9.891 1 94.25 82 ASN A C 1
ATOM 609 O O . ASN A 1 82 ? -10.648 -8.586 9.023 1 94.25 82 ASN A O 1
ATOM 613 N N . ASP A 1 83 ? -11 -7.141 10.719 1 93.62 83 ASP A N 1
ATOM 614 C CA . ASP A 1 83 ? -12.453 -7.238 10.594 1 93.62 83 ASP A CA 1
ATOM 615 C C . ASP A 1 83 ? -12.992 -6.164 9.656 1 93.62 83 ASP A C 1
ATOM 617 O O . ASP A 1 83 ? -14.148 -6.223 9.242 1 93.62 83 ASP A O 1
ATOM 621 N N . VAL A 1 84 ? -12.188 -5.199 9.297 1 92.5 84 VAL A N 1
ATOM 622 C CA . VAL A 1 84 ? -12.531 -4.141 8.352 1 92.5 84 VAL A CA 1
ATOM 623 C C . VAL A 1 84 ? -11.422 -3.984 7.316 1 92.5 84 VAL A C 1
ATOM 625 O O . VAL A 1 84 ? -10.234 -4.043 7.656 1 92.5 84 VAL A O 1
ATOM 628 N N . LEU A 1 85 ? -11.766 -3.857 6.102 1 95.44 85 LEU A N 1
ATOM 629 C CA . LEU A 1 85 ? -10.898 -3.441 5.008 1 95.44 85 LEU A CA 1
ATOM 630 C C . LEU A 1 85 ? -11.359 -2.111 4.422 1 95.44 85 LEU A C 1
ATOM 632 O O . LEU A 1 85 ? -12.523 -1.957 4.059 1 95.44 85 LEU A O 1
ATOM 636 N N . VAL A 1 86 ? -10.492 -1.094 4.387 1 93.25 86 VAL A N 1
ATOM 637 C CA . VAL A 1 86 ? -10.836 0.206 3.82 1 93.25 86 VAL A CA 1
ATOM 638 C C . VAL A 1 86 ? -10.188 0.361 2.447 1 93.25 86 VAL A C 1
ATOM 640 O O . VAL A 1 86 ? -8.992 0.086 2.283 1 93.25 86 VAL A O 1
ATOM 643 N N . SER A 1 87 ? -10.93 0.745 1.474 1 96 87 SER A N 1
ATOM 644 C CA . SER A 1 87 ? -10.383 0.946 0.134 1 96 87 SER A CA 1
ATOM 645 C C . SER A 1 87 ? -10.508 2.402 -0.3 1 96 87 SER A C 1
ATOM 647 O O . SER A 1 87 ? -11.5 3.066 0.014 1 96 87 SER A O 1
ATOM 649 N N . ALA A 1 88 ? -9.5 2.9 -0.919 1 93.5 88 ALA A N 1
ATOM 650 C CA . ALA A 1 88 ? -9.453 4.219 -1.542 1 93.5 88 ALA A CA 1
ATOM 651 C C . ALA A 1 88 ? -9.562 4.117 -3.061 1 93.5 88 ALA A C 1
ATOM 653 O O . ALA A 1 88 ? -8.797 3.391 -3.695 1 93.5 88 ALA A O 1
ATOM 654 N N . SER A 1 89 ? -10.516 4.863 -3.609 1 95.69 89 SER A N 1
ATOM 655 C CA . SER A 1 89 ? -10.789 4.711 -5.031 1 95.69 89 SER A CA 1
ATOM 656 C C . SER A 1 89 ? -10.617 6.031 -5.773 1 95.69 89 SER A C 1
ATOM 658 O O . SER A 1 89 ? -10.82 7.105 -5.199 1 95.69 89 SER A O 1
ATOM 660 N N . LEU A 1 90 ? -10.359 5.879 -7.051 1 95.88 90 LEU A N 1
ATOM 661 C CA . LEU A 1 90 ? -10.234 7.023 -7.949 1 95.88 90 LEU A CA 1
ATOM 662 C C . LEU A 1 90 ? -11.586 7.684 -8.18 1 95.88 90 LEU A C 1
ATOM 664 O O . LEU A 1 90 ? -11.656 8.805 -8.688 1 95.88 90 LEU A O 1
ATOM 668 N N . ASP A 1 91 ? -12.609 7.098 -7.777 1 96.69 91 ASP A N 1
ATOM 669 C CA . ASP A 1 91 ? -13.938 7.695 -7.922 1 96.69 91 ASP A CA 1
ATOM 670 C C . ASP A 1 91 ? -14.211 8.703 -6.805 1 96.69 91 ASP A C 1
ATOM 672 O O . ASP A 1 91 ? -15.312 9.25 -6.715 1 96.69 91 ASP A O 1
ATOM 676 N N . GLY A 1 92 ? -13.305 8.852 -5.938 1 90.81 92 GLY A N 1
ATOM 677 C CA . GLY A 1 92 ? -13.375 9.852 -4.887 1 90.81 92 GLY A CA 1
ATOM 678 C C . GLY A 1 92 ? -14.039 9.344 -3.619 1 90.81 92 GLY A C 1
ATOM 679 O O . GLY A 1 92 ? -14.438 10.133 -2.758 1 90.81 92 GLY A O 1
ATOM 680 N N . THR A 1 93 ? -14.094 8.062 -3.477 1 90.62 93 THR A N 1
ATOM 681 C CA . THR A 1 93 ? -14.766 7.531 -2.295 1 90.62 93 THR A CA 1
ATOM 682 C C . THR A 1 93 ? -13.867 6.527 -1.57 1 90.62 93 THR A C 1
ATOM 684 O O . THR A 1 93 ? -13.07 5.832 -2.201 1 90.62 93 THR A O 1
ATOM 687 N N . LEU A 1 94 ? -14.094 6.539 -0.236 1 91.94 94 LEU A N 1
ATOM 688 C CA . LEU A 1 94 ? -13.672 5.402 0.582 1 91.94 94 LEU A CA 1
ATOM 689 C C . LEU A 1 94 ? -14.828 4.426 0.784 1 91.94 94 LEU A C 1
ATOM 691 O O . LEU A 1 94 ? -15.984 4.836 0.863 1 91.94 94 LEU A O 1
ATOM 695 N N . ARG A 1 95 ? -14.445 3.199 0.838 1 94.12 95 ARG A N 1
ATOM 696 C CA . ARG A 1 95 ? -15.406 2.211 1.31 1 94.12 95 ARG A CA 1
ATOM 697 C C . ARG A 1 95 ? -14.805 1.331 2.398 1 94.12 95 ARG A C 1
ATOM 699 O O . ARG A 1 95 ? -13.633 0.952 2.316 1 94.12 95 ARG A O 1
ATOM 706 N N . LEU A 1 96 ? -15.625 1.106 3.447 1 92.81 96 LEU A N 1
ATOM 707 C CA . LEU A 1 96 ? -15.312 0.136 4.492 1 92.81 96 LEU A CA 1
ATOM 708 C C . LEU A 1 96 ? -16.047 -1.181 4.246 1 92.81 96 LEU A C 1
ATOM 710 O O . LEU A 1 96 ? -17.266 -1.193 4.047 1 92.81 96 LEU A O 1
ATOM 714 N N . TRP A 1 97 ? -15.312 -2.203 4.25 1 96.5 97 TRP A N 1
ATOM 715 C CA . TRP A 1 97 ? -15.852 -3.523 3.953 1 96.5 97 TRP A CA 1
ATOM 716 C C . TRP A 1 97 ? -15.734 -4.449 5.16 1 96.5 97 TRP A C 1
ATOM 718 O O . TRP A 1 97 ? -14.742 -4.391 5.895 1 96.5 97 TRP A O 1
ATOM 728 N N . ALA A 1 98 ? -16.688 -5.281 5.32 1 96 98 ALA A N 1
ATOM 729 C CA . ALA A 1 98 ? -16.516 -6.488 6.125 1 96 98 ALA A CA 1
ATOM 730 C C . ALA A 1 98 ? -15.969 -7.637 5.289 1 96 98 ALA A C 1
ATOM 732 O O . ALA A 1 98 ? -16.703 -8.273 4.527 1 96 98 ALA A O 1
ATOM 733 N N . PRO A 1 99 ? -14.656 -7.922 5.41 1 95.38 99 PRO A N 1
ATOM 734 C CA . PRO A 1 99 ? -14.062 -8.914 4.508 1 95.38 99 PRO A CA 1
ATOM 735 C C . PRO A 1 99 ? -14.609 -10.32 4.734 1 95.38 99 PRO A C 1
ATOM 737 O O . PRO A 1 99 ? -14.531 -11.164 3.844 1 95.38 99 PRO A O 1
ATOM 740 N N . ALA A 1 100 ? -15.18 -10.555 5.859 1 95.5 100 ALA A N 1
ATOM 741 C CA . ALA A 1 100 ? -15.703 -11.883 6.188 1 95.5 100 ALA A CA 1
ATOM 742 C C . ALA A 1 100 ? -16.875 -12.25 5.285 1 95.5 100 ALA A C 1
ATOM 744 O O . ALA A 1 100 ? -17.016 -13.398 4.871 1 95.5 100 ALA A O 1
ATOM 745 N N . ASP A 1 101 ? -17.641 -11.25 4.926 1 96.19 101 ASP A N 1
ATOM 746 C CA . ASP A 1 101 ? -18.797 -11.586 4.105 1 96.19 101 ASP A CA 1
ATOM 747 C C . ASP A 1 101 ? -18.906 -10.664 2.898 1 96.19 101 ASP A C 1
ATOM 749 O O . ASP A 1 101 ? -19.828 -10.789 2.094 1 96.19 101 ASP A O 1
ATOM 753 N N . GLY A 1 102 ? -18.078 -9.773 2.752 1 96.5 102 GLY A N 1
ATOM 754 C CA . GLY A 1 102 ? -17.969 -8.953 1.556 1 96.5 102 GLY A CA 1
ATOM 755 C C . GLY A 1 102 ? -18.891 -7.754 1.558 1 96.5 102 GLY A C 1
ATOM 756 O O . GLY A 1 102 ? -18.969 -7.02 0.572 1 96.5 102 GLY A O 1
ATOM 757 N N . ARG A 1 103 ? -19.578 -7.457 2.686 1 96.75 103 ARG A N 1
ATOM 758 C CA . ARG A 1 103 ? -20.531 -6.348 2.756 1 96.75 103 ARG A CA 1
ATOM 759 C C . ARG A 1 103 ? -19.797 -5.012 2.869 1 96.75 103 ARG A C 1
ATOM 761 O O . ARG A 1 103 ? -18.812 -4.895 3.609 1 96.75 103 ARG A O 1
ATOM 768 N N . CYS A 1 104 ? -20.266 -4.062 2.156 1 95.31 104 CYS A N 1
ATOM 769 C CA . CYS A 1 104 ? -19.844 -2.684 2.367 1 95.31 104 CYS A CA 1
ATOM 770 C C . CYS A 1 104 ? -20.531 -2.076 3.584 1 95.31 104 CYS A C 1
ATOM 772 O O . CYS A 1 104 ? -21.75 -1.908 3.594 1 95.31 104 CYS A O 1
ATOM 774 N N . ILE A 1 105 ? -19.812 -1.745 4.516 1 93.31 105 ILE A N 1
ATOM 775 C CA . ILE A 1 105 ? -20.312 -1.235 5.789 1 93.31 105 ILE A CA 1
ATOM 776 C C . ILE A 1 105 ? -20.625 0.253 5.664 1 93.31 105 ILE A C 1
ATOM 778 O O . ILE A 1 105 ? -21.594 0.738 6.238 1 93.31 105 ILE A O 1
ATOM 782 N N . ARG A 1 106 ? -19.75 0.954 4.949 1 89.81 106 ARG A N 1
ATOM 783 C CA . ARG A 1 106 ? -19.859 2.406 4.852 1 89.81 106 ARG A CA 1
ATOM 784 C C . ARG A 1 106 ? -19.188 2.918 3.58 1 89.81 106 ARG A C 1
ATOM 786 O O . ARG A 1 106 ? -18.188 2.357 3.129 1 89.81 106 ARG A O 1
ATOM 793 N N . ARG A 1 107 ? -19.75 3.889 3.041 1 92.06 107 ARG A N 1
ATOM 794 C CA . ARG A 1 107 ? -19.156 4.668 1.961 1 92.06 107 ARG A CA 1
ATOM 795 C C . ARG A 1 107 ? -18.906 6.109 2.398 1 92.06 107 ARG A C 1
ATOM 797 O O . ARG A 1 107 ? -19.797 6.758 2.949 1 92.06 107 ARG A O 1
ATOM 804 N N . VAL A 1 108 ? -17.672 6.652 2.158 1 87.31 108 VAL A N 1
ATOM 805 C CA . VAL A 1 108 ? -17.312 8 2.578 1 87.31 108 VAL A CA 1
ATOM 806 C C . VAL A 1 108 ? -16.766 8.789 1.386 1 87.31 108 VAL A C 1
ATOM 808 O O . VAL A 1 108 ? -15.641 8.555 0.94 1 87.31 108 VAL A O 1
ATOM 811 N N . PRO A 1 109 ? -17.516 9.727 0.927 1 88.31 109 PRO A N 1
ATOM 812 C CA . PRO A 1 109 ? -17 10.539 -0.181 1 88.31 109 PRO A CA 1
ATOM 813 C C . PRO A 1 109 ? -15.977 11.578 0.269 1 88.31 109 PRO A C 1
ATOM 815 O O . PRO A 1 109 ? -16.062 12.086 1.389 1 88.31 109 PRO A O 1
ATOM 818 N N . ASP A 1 110 ? -14.953 11.758 -0.621 1 83.62 110 ASP A N 1
ATOM 819 C CA . ASP A 1 110 ? -14.102 12.93 -0.431 1 83.62 110 ASP A CA 1
ATOM 820 C C . ASP A 1 110 ? -14.914 14.219 -0.509 1 83.62 110 ASP A C 1
ATOM 822 O O . ASP A 1 110 ? -15.781 14.359 -1.372 1 83.62 110 ASP A O 1
ATOM 826 N N . PRO A 1 111 ? -14.648 15.133 0.373 1 77.69 111 PRO A N 1
ATOM 827 C CA . PRO A 1 111 ? -15.453 16.359 0.399 1 77.69 111 PRO A CA 1
ATOM 828 C C . PRO A 1 111 ? -15.414 17.109 -0.926 1 77.69 111 PRO A C 1
ATOM 830 O O . PRO A 1 111 ? -16.406 17.734 -1.311 1 77.69 111 PRO A O 1
ATOM 833 N N . ASP A 1 112 ? -14.344 17.094 -1.644 1 79.62 112 ASP A N 1
ATOM 834 C CA . ASP A 1 112 ? -14.195 17.844 -2.889 1 79.62 112 ASP A CA 1
ATOM 835 C C . ASP A 1 112 ? -14.406 16.938 -4.102 1 79.62 112 ASP A C 1
ATOM 837 O O . ASP A 1 112 ? -14.211 17.375 -5.242 1 79.62 112 ASP A O 1
ATOM 841 N N . GLY A 1 113 ? -14.648 15.711 -3.834 1 85.75 113 GLY A N 1
ATOM 842 C CA . GLY A 1 113 ? -14.844 14.766 -4.926 1 85.75 113 GLY A CA 1
ATOM 843 C C . GLY A 1 113 ? -13.547 14.367 -5.605 1 85.75 113 GLY A C 1
ATOM 844 O O . GLY A 1 113 ? -13.57 13.805 -6.703 1 85.75 113 GLY A O 1
ATOM 845 N N . ALA A 1 114 ? -12.438 14.664 -4.992 1 84.81 114 ALA A N 1
ATOM 846 C CA . ALA A 1 114 ? -11.133 14.359 -5.574 1 84.81 114 ALA A CA 1
ATOM 847 C C . ALA A 1 114 ? -10.844 12.867 -5.52 1 84.81 114 ALA A C 1
ATOM 849 O O . ALA A 1 114 ? -11.32 12.164 -4.621 1 84.81 114 ALA A O 1
ATOM 850 N N . ALA A 1 115 ? -10.086 12.422 -6.496 1 90.69 115 ALA A N 1
ATOM 851 C CA . ALA A 1 115 ? -9.625 11.031 -6.469 1 90.69 115 ALA A CA 1
ATOM 852 C C . ALA A 1 115 ? -8.844 10.742 -5.188 1 90.69 115 ALA A C 1
ATOM 854 O O . ALA A 1 115 ? -8.047 11.57 -4.734 1 90.69 115 ALA A O 1
ATOM 855 N N . LEU A 1 116 ? -9.109 9.594 -4.602 1 88.75 116 LEU A N 1
ATOM 856 C CA . LEU A 1 116 ? -8.336 9.141 -3.457 1 88.75 116 LEU A CA 1
ATOM 857 C C . LEU A 1 116 ? -7.188 8.234 -3.904 1 88.75 116 LEU A C 1
ATOM 859 O O . LEU A 1 116 ? -7.406 7.266 -4.633 1 88.75 116 LEU A O 1
ATOM 863 N N . LEU A 1 117 ? -5.996 8.594 -3.393 1 89.56 117 LEU A N 1
ATOM 864 C CA . LEU A 1 117 ? -4.801 7.949 -3.932 1 89.56 117 LEU A CA 1
ATOM 865 C C . LEU A 1 117 ? -4.328 6.824 -3.018 1 89.56 117 LEU A C 1
ATOM 867 O O . LEU A 1 117 ? -3.852 5.789 -3.494 1 89.56 117 LEU A O 1
ATOM 871 N N . CYS A 1 118 ? -4.402 7.02 -1.765 1 90.5 118 CYS A N 1
ATOM 872 C CA . CYS A 1 118 ? -3.986 5.957 -0.857 1 90.5 118 CYS A CA 1
ATOM 873 C C . CYS A 1 118 ? -4.559 6.176 0.539 1 90.5 118 CYS A C 1
ATOM 875 O O . CYS A 1 118 ? -5.129 7.23 0.822 1 90.5 118 CYS A O 1
ATOM 877 N N . CYS A 1 119 ? -4.48 5.133 1.314 1 88.62 119 CYS A N 1
ATOM 878 C CA . CYS A 1 119 ? -4.898 5.145 2.711 1 88.62 119 CYS A CA 1
ATOM 879 C C . CYS A 1 119 ? -4.059 4.18 3.541 1 88.62 119 CYS A C 1
ATOM 881 O O . CYS A 1 119 ? -3.564 3.178 3.021 1 88.62 119 CYS A O 1
ATOM 883 N N . ALA A 1 120 ? -3.928 4.535 4.816 1 89.56 120 ALA A N 1
ATOM 884 C CA . ALA A 1 120 ? -3.133 3.721 5.73 1 89.56 120 ALA A CA 1
ATOM 885 C C . ALA A 1 120 ? -3.641 3.852 7.164 1 89.56 120 ALA A C 1
ATOM 887 O O . ALA A 1 120 ? -3.893 4.961 7.645 1 89.56 120 ALA A O 1
ATOM 888 N N . PHE A 1 121 ? -3.701 2.703 7.832 1 86.31 121 PHE A N 1
ATOM 889 C CA . PHE A 1 121 ? -3.984 2.729 9.258 1 86.31 121 PHE A CA 1
ATOM 890 C C . PHE A 1 121 ? -2.729 3.07 10.055 1 86.31 121 PHE A C 1
ATOM 892 O O . PHE A 1 121 ? -1.635 2.609 9.727 1 86.31 121 PHE A O 1
ATOM 899 N N . GLN A 1 122 ? -2.973 3.926 11.117 1 79.31 122 GLN A N 1
ATOM 900 C CA . GLN A 1 122 ? -1.896 4.086 12.094 1 79.31 122 GLN A CA 1
ATOM 901 C C . GLN A 1 122 ? -1.667 2.801 12.875 1 79.31 122 GLN A C 1
ATOM 903 O O . GLN A 1 122 ? -2.621 2.121 13.258 1 79.31 122 GLN A O 1
ATOM 908 N N . PRO A 1 123 ? -0.181 2.586 13.047 1 79 123 PRO A N 1
ATOM 909 C CA . PRO A 1 123 ? 0.0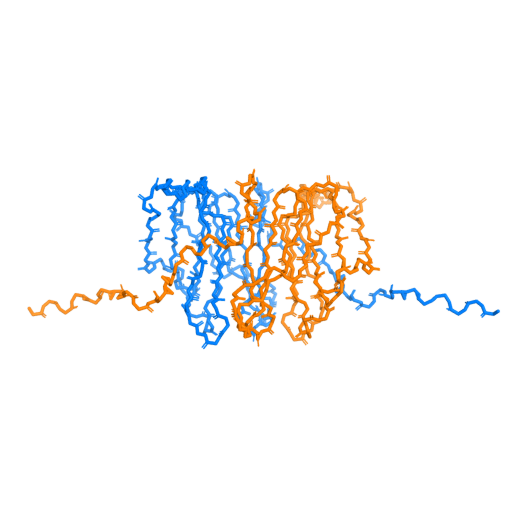65 1.392 13.859 1 79 123 PRO A CA 1
ATOM 910 C C . PRO A 1 123 ? -0.404 1.551 15.305 1 79 123 PRO A C 1
ATOM 912 O O . PRO A 1 123 ? -0.354 2.652 15.852 1 79 123 PRO A O 1
ATOM 915 N N . LEU A 1 124 ? -1.141 0.665 15.945 1 75.69 124 LEU A N 1
ATOM 916 C CA . LEU A 1 124 ? -1.502 0.583 17.359 1 75.69 124 LEU A CA 1
ATOM 917 C C . LEU A 1 124 ? -2.938 1.045 17.578 1 75.69 124 LEU A C 1
ATOM 919 O O . LEU A 1 124 ? -3.5 0.845 18.656 1 75.69 124 LEU A O 1
ATOM 923 N N . ASN A 1 125 ? -3.32 1.848 16.594 1 74.38 125 ASN A N 1
ATOM 924 C CA . ASN A 1 125 ? -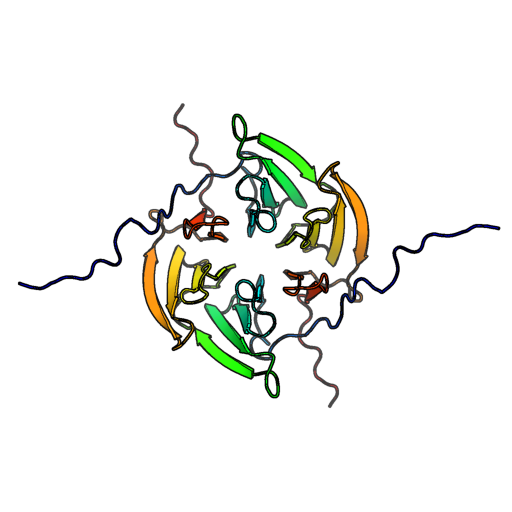4.742 2.174 16.672 1 74.38 125 ASN A CA 1
ATOM 925 C C . ASN A 1 125 ? -5.406 2.129 15.305 1 74.38 125 ASN A C 1
ATOM 927 O O . ASN A 1 125 ? -4.75 1.827 14.297 1 74.38 125 ASN A O 1
ATOM 931 N N . ASN A 1 126 ? -6.75 2.33 15.141 1 75.81 126 ASN A N 1
ATOM 932 C CA . ASN A 1 126 ? -7.461 2.23 13.875 1 75.81 126 ASN A CA 1
ATOM 933 C C . ASN A 1 126 ? -7.734 3.607 13.273 1 75.81 126 ASN A C 1
ATOM 935 O O . ASN A 1 126 ? -8.727 3.797 12.57 1 75.81 126 ASN A O 1
ATOM 939 N N . ASN A 1 127 ? -6.82 4.551 13.68 1 78.06 127 ASN A N 1
ATOM 940 C CA . ASN A 1 127 ? -6.875 5.805 12.938 1 78.06 127 ASN A CA 1
ATOM 941 C C . ASN A 1 127 ? -6.387 5.625 11.5 1 78.06 127 ASN A C 1
ATOM 943 O O . ASN A 1 127 ? -5.422 4.898 11.258 1 78.06 127 ASN A O 1
ATOM 947 N N . LEU A 1 128 ? -7.137 6.289 10.586 1 83.19 128 LEU A N 1
ATOM 948 C CA . LEU A 1 128 ? -6.836 6.129 9.164 1 83.19 128 LEU A CA 1
ATOM 949 C C . LEU A 1 128 ? -6.332 7.438 8.57 1 83.19 128 LEU A C 1
ATOM 951 O O . LEU A 1 128 ? -6.898 8.5 8.82 1 83.19 128 LEU A O 1
ATOM 955 N N . THR A 1 129 ? -5.195 7.41 7.832 1 81.19 129 THR A N 1
ATOM 956 C CA . THR A 1 129 ? -4.715 8.5 6.992 1 81.19 129 THR A CA 1
ATOM 957 C C . THR A 1 129 ? -5.125 8.281 5.539 1 81.19 129 THR A C 1
ATOM 959 O O . THR A 1 129 ? -4.957 7.188 5 1 81.19 129 THR A O 1
ATOM 962 N N . VAL A 1 130 ? -5.672 9.367 4.938 1 84.62 130 VAL A N 1
ATOM 963 C CA . VAL A 1 130 ? -6.109 9.297 3.549 1 84.62 130 VAL A CA 1
ATOM 964 C C . VAL A 1 130 ? -5.465 10.422 2.742 1 84.62 130 VAL A C 1
ATOM 966 O O . VAL A 1 130 ? -5.379 11.555 3.211 1 84.62 130 VAL A O 1
ATOM 969 N N . VAL A 1 131 ? -5.039 10.047 1.489 1 83.44 131 VAL A N 1
ATOM 970 C CA . VAL A 1 131 ? -4.453 11.031 0.585 1 83.44 131 VAL A CA 1
ATOM 971 C C . VAL A 1 131 ? -5.355 11.219 -0.632 1 83.44 131 VAL A C 1
ATOM 973 O O . VAL A 1 131 ? -5.695 10.25 -1.315 1 83.44 131 VAL A O 1
ATOM 976 N N . SER A 1 132 ? -5.695 12.469 -0.827 1 83.62 132 SER A N 1
ATOM 977 C CA . SER A 1 132 ? -6.457 12.82 -2.021 1 83.62 132 SER A CA 1
ATOM 978 C C . SER A 1 132 ? -5.582 13.523 -3.051 1 83.62 132 SER A C 1
ATOM 980 O O . SER A 1 132 ? -4.5 14.016 -2.723 1 83.62 132 SER A O 1
ATOM 982 N N . ASP A 1 133 ? -6 13.383 -4.367 1 80.69 133 ASP A N 1
ATOM 983 C CA . ASP A 1 133 ? -5.293 14.039 -5.461 1 80.69 133 ASP A CA 1
ATOM 984 C C . ASP A 1 133 ? -5.609 15.539 -5.492 1 80.69 133 ASP A C 1
ATOM 986 O O . ASP A 1 133 ? -5.523 16.172 -6.547 1 80.69 133 ASP A O 1
ATOM 990 N N . THR A 1 134 ? -6.062 16.188 -4.461 1 68.75 134 THR A N 1
ATOM 991 C CA . THR A 1 134 ? -6.328 17.609 -4.477 1 68.75 134 THR A CA 1
ATOM 992 C C . THR A 1 134 ? -5.023 18.406 -4.395 1 68.75 134 THR A C 1
ATOM 994 O O . THR A 1 134 ? -4.078 17.984 -3.725 1 68.75 134 THR A O 1
ATOM 997 N N . PRO A 1 135 ? -4.762 19.281 -5.512 1 55.31 135 PRO A N 1
ATOM 998 C CA . PRO A 1 135 ? -3.598 20.156 -5.379 1 55.31 135 PRO A CA 1
ATOM 999 C C . PRO A 1 135 ? -3.545 20.875 -4.027 1 55.31 135 PRO A C 1
ATOM 1001 O O . PRO A 1 135 ? -4.586 21.125 -3.422 1 55.31 135 PRO A O 1
ATOM 1004 N N . ALA A 1 136 ? -2.48 20.609 -3.262 1 49.81 136 ALA A N 1
ATOM 1005 C CA . ALA A 1 136 ? -2.309 21.344 -2.004 1 49.81 136 ALA A CA 1
ATOM 1006 C C . ALA A 1 136 ? -2.982 22.703 -2.064 1 49.81 136 ALA A C 1
ATOM 1008 O O . ALA A 1 136 ? -2.811 23.453 -3.033 1 49.81 136 ALA A O 1
ATOM 1009 N N . VAL A 1 137 ? -4.176 22.781 -1.552 1 43.31 137 VAL A N 1
ATOM 1010 C CA . VAL A 1 137 ? -4.73 24.125 -1.438 1 43.31 137 VAL A CA 1
ATOM 1011 C C . VAL A 1 137 ? -3.656 25.094 -0.926 1 43.31 137 VAL A C 1
ATOM 1013 O O . VAL A 1 137 ? -2.971 24.797 0.057 1 43.31 137 VAL A O 1
ATOM 1016 N N . PRO A 1 138 ? -3.285 26.094 -1.702 1 41.88 138 PRO A N 1
ATOM 1017 C CA . PRO A 1 138 ? -2.424 27.141 -1.154 1 41.88 138 PRO A CA 1
ATOM 1018 C C . PRO A 1 138 ? -2.846 27.578 0.247 1 41.88 138 PRO A C 1
ATOM 1020 O O . PRO A 1 138 ? -4.035 27.562 0.57 1 41.88 138 PRO A O 1
ATOM 1023 N N . SER A 1 139 ? -2.094 27.047 1.296 1 38.84 139 SER A N 1
ATOM 1024 C CA . SER A 1 139 ? -2.395 27.828 2.488 1 38.84 139 SER A CA 1
ATOM 1025 C C . SER A 1 139 ? -2.822 29.25 2.125 1 38.84 139 SER A C 1
ATOM 1027 O O . SER A 1 139 ? -2.291 29.844 1.184 1 38.84 139 SER A O 1
ATOM 1029 N N . PRO A 1 140 ? -4.043 29.594 2.588 1 39.22 140 PRO A N 1
ATOM 1030 C CA . PRO A 1 140 ? -4.316 31.016 2.33 1 39.22 140 PRO A CA 1
ATOM 1031 C C . PRO A 1 140 ? -3.088 31.891 2.535 1 39.22 140 PRO A C 1
ATOM 1033 O O . PRO A 1 140 ? -2.217 31.562 3.346 1 39.22 140 PRO A O 1
ATOM 1036 N N . PRO A 1 141 ? -2.855 32.875 1.578 1 40.38 141 PRO A N 1
ATOM 1037 C CA . PRO A 1 141 ? -1.826 33.875 1.923 1 40.38 141 PRO A CA 1
ATOM 1038 C C . PRO A 1 141 ? -1.976 34.406 3.344 1 40.38 141 PRO A C 1
ATOM 1040 O O . PRO A 1 141 ? -3.09 34.469 3.871 1 40.38 141 PRO A O 1
ATOM 1043 N N . MET B 1 1 ? -37.844 5.461 19.172 1 20.09 1 MET B N 1
ATOM 1044 C CA . MET B 1 1 ? -36.75 5.145 20.094 1 20.09 1 MET B CA 1
ATOM 1045 C C . MET B 1 1 ? -35.562 4.52 19.344 1 20.09 1 MET B C 1
ATOM 1047 O O . MET B 1 1 ? -35.312 3.324 19.469 1 20.09 1 MET B O 1
ATOM 1051 N N . ALA B 1 2 ? -35.531 4.781 18.078 1 23.73 2 ALA B N 1
ATOM 1052 C CA . ALA B 1 2 ? -34.969 4.398 16.781 1 23.73 2 ALA B CA 1
ATOM 1053 C C . ALA B 1 2 ? -33.469 4.41 16.828 1 23.73 2 ALA B C 1
ATOM 1055 O O . ALA B 1 2 ? -32.844 5.457 17.031 1 23.73 2 ALA B O 1
ATOM 1056 N N . GLY B 1 3 ? -32.781 3.512 17.578 1 22.48 3 GLY B N 1
ATOM 1057 C CA . GLY B 1 3 ? -31.422 3.43 18.062 1 22.48 3 GLY B CA 1
ATOM 1058 C C . GLY B 1 3 ? -30.391 3.504 16.953 1 22.48 3 GLY B C 1
ATOM 1059 O O . GLY B 1 3 ? -30.141 2.514 16.25 1 22.48 3 GLY B O 1
ATOM 1060 N N . ASP B 1 4 ? -30.266 4.535 16.031 1 25.3 4 ASP B N 1
ATOM 1061 C CA . ASP B 1 4 ? -29.766 4.895 14.703 1 25.3 4 ASP B CA 1
ATOM 1062 C C . ASP B 1 4 ? -28.25 4.691 14.625 1 25.3 4 ASP B C 1
ATOM 1064 O O . ASP B 1 4 ? -27.484 5.352 15.336 1 25.3 4 ASP B O 1
ATOM 1068 N N . THR B 1 5 ? -27.609 3.561 14.789 1 26.7 5 THR B N 1
ATOM 1069 C CA . THR B 1 5 ? -26.266 3.029 14.953 1 26.7 5 THR B CA 1
ATOM 1070 C C . THR B 1 5 ? -25.297 3.682 13.977 1 26.7 5 THR B C 1
ATOM 1072 O O . THR B 1 5 ? -25.359 3.42 12.773 1 26.7 5 THR B O 1
ATOM 1075 N N . THR B 1 6 ? -25.156 5.102 13.961 1 25.91 6 THR B N 1
ATOM 1076 C CA . THR B 1 6 ? -24.266 5.992 13.219 1 25.91 6 THR B CA 1
ATOM 1077 C C . THR B 1 6 ? -22.844 5.445 13.211 1 25.91 6 THR B C 1
ATOM 1079 O O . THR B 1 6 ? -22.281 5.121 14.266 1 25.91 6 THR B O 1
ATOM 1082 N N . LEU B 1 7 ? -22.422 4.484 12.539 1 28.94 7 LEU B N 1
ATOM 1083 C CA . LEU B 1 7 ? -21 4.273 12.234 1 28.94 7 LEU B CA 1
ATOM 1084 C C . LEU B 1 7 ? -20.188 5.523 12.539 1 28.94 7 LEU B C 1
ATOM 1086 O O . LEU B 1 7 ? -20.344 6.551 11.875 1 28.94 7 LEU B O 1
ATOM 1090 N N . SER B 1 8 ? -20.141 6.117 13.82 1 27.39 8 SER B N 1
ATOM 1091 C CA . SER B 1 8 ? -19.625 7.25 14.586 1 27.39 8 SER B CA 1
ATOM 1092 C C . SER B 1 8 ? -18.25 7.668 14.078 1 27.39 8 SER B C 1
ATOM 1094 O O . SER B 1 8 ? -17.531 6.867 13.469 1 27.39 8 SER B O 1
ATOM 1096 N N . GLU B 1 9 ? -17.844 9.047 14.086 1 30.7 9 GLU B N 1
ATOM 1097 C CA . GLU B 1 9 ? -16.719 9.977 14.016 1 30.7 9 GLU B CA 1
ATOM 1098 C C . GLU B 1 9 ? -15.438 9.344 14.562 1 30.7 9 GLU B C 1
ATOM 1100 O O . GLU B 1 9 ? -14.375 9.961 14.523 1 30.7 9 GLU B O 1
ATOM 1105 N N . ASN B 1 10 ? -15.547 8.367 15.375 1 32 10 ASN B N 1
ATOM 1106 C CA . ASN B 1 10 ? -14.375 7.906 16.109 1 32 10 ASN B CA 1
ATOM 1107 C C . ASN B 1 10 ? -13.359 7.254 15.172 1 32 10 ASN B C 1
ATOM 1109 O O . ASN B 1 10 ? -12.359 6.691 15.633 1 32 10 ASN B O 1
ATOM 1113 N N . TYR B 1 11 ? -13.836 6.445 14.297 1 33.09 11 TYR B N 1
ATOM 1114 C CA . TYR B 1 11 ? -12.727 6.141 13.398 1 33.09 11 TYR B CA 1
ATOM 1115 C C . TYR B 1 11 ? -11.922 7.398 13.086 1 33.09 11 TYR B C 1
ATOM 1117 O O . TYR B 1 11 ? -12.43 8.328 12.453 1 33.09 11 TYR B O 1
ATOM 1125 N N . ALA B 1 12 ? -11.289 7.949 14.055 1 34.88 12 ALA B N 1
ATOM 1126 C CA . ALA B 1 12 ? -10.352 9.062 13.922 1 34.88 12 ALA B CA 1
ATOM 1127 C C . ALA B 1 12 ? -9.75 9.102 12.523 1 34.88 12 ALA B C 1
ATOM 1129 O O . ALA B 1 12 ? -8.891 8.289 12.18 1 34.88 12 ALA B O 1
ATOM 1130 N N . PHE B 1 13 ? -10.438 8.891 11.406 1 37.06 13 PHE B N 1
ATOM 1131 C CA . PHE B 1 13 ? -9.969 9.531 10.188 1 37.06 13 PHE B CA 1
ATOM 1132 C C . PHE B 1 13 ? -9.18 10.789 10.5 1 37.06 13 PHE B C 1
ATOM 1134 O O . PHE B 1 13 ? -9.758 11.844 10.773 1 37.06 13 PHE B O 1
ATOM 1141 N N . ALA B 1 14 ? -8.492 10.711 11.5 1 37.31 14 ALA B N 1
ATOM 1142 C CA . ALA B 1 14 ? -7.738 11.961 11.562 1 37.31 14 ALA B CA 1
ATOM 1143 C C . ALA B 1 14 ? -7.484 12.516 10.164 1 37.31 14 ALA B C 1
ATOM 1145 O O . ALA B 1 14 ? -7.676 11.812 9.164 1 37.31 14 ALA B O 1
ATOM 1146 N N . GLY B 1 15 ? -6.805 13.672 10.109 1 35.5 15 GLY B N 1
ATOM 1147 C CA . GLY B 1 15 ? -6.465 14.688 9.125 1 35.5 15 GLY B CA 1
ATOM 1148 C C . GLY B 1 15 ? -5.812 14.125 7.879 1 35.5 15 GLY B C 1
ATOM 1149 O O . GLY B 1 15 ? -5.277 13.016 7.898 1 35.5 15 GLY B O 1
ATOM 1150 N N . VAL B 1 16 ? -6.625 14.172 6.66 1 39.31 16 VAL B N 1
ATOM 1151 C CA . VAL B 1 16 ? -5.879 14.328 5.418 1 39.31 16 VAL B CA 1
ATOM 1152 C C . VAL B 1 16 ? -4.504 14.922 5.715 1 39.31 16 VAL B C 1
ATOM 1154 O O . VAL B 1 16 ? -4.398 16.047 6.199 1 39.31 16 VAL B O 1
ATOM 1157 N N . TYR B 1 17 ? -3.732 14.266 6.391 1 41 17 TYR B N 1
ATOM 1158 C CA . TYR B 1 17 ? -2.432 14.898 6.562 1 41 17 TYR B CA 1
ATOM 1159 C C . TYR B 1 17 ? -1.76 15.141 5.215 1 41 17 TYR B C 1
ATOM 1161 O O . TYR B 1 17 ? -1.689 14.234 4.379 1 41 17 TYR B O 1
ATOM 1169 N N . HIS B 1 18 ? -2.221 16.281 4.578 1 43.41 18 HIS B N 1
ATOM 1170 C CA . HIS B 1 18 ? -1.272 16.75 3.568 1 43.41 18 HIS B CA 1
ATOM 1171 C C . HIS B 1 18 ? 0.156 16.359 3.941 1 43.41 18 HIS B C 1
ATOM 1173 O O . HIS B 1 18 ? 0.718 16.906 4.898 1 43.41 18 HIS B O 1
ATOM 1179 N N . VAL B 1 19 ? 0.255 15.078 4.098 1 45.56 19 VAL B N 1
ATOM 1180 C CA . VAL B 1 19 ? 1.581 14.641 4.527 1 45.56 19 VAL B CA 1
ATOM 1181 C C . VAL B 1 19 ? 2.605 15.727 4.207 1 45.56 19 VAL B C 1
ATOM 1183 O O . VAL B 1 19 ? 2.318 16.656 3.453 1 45.56 19 VAL B O 1
ATOM 1186 N N . PHE B 1 20 ? 3.73 15.492 3.836 1 45.03 20 PHE B N 1
ATOM 1187 C CA . PHE B 1 20 ? 4.895 16.375 3.785 1 45.03 20 PHE B CA 1
ATOM 1188 C C . PHE B 1 20 ? 4.98 17.078 2.436 1 45.03 20 PHE B C 1
ATOM 1190 O O . PHE B 1 20 ? 4.566 16.531 1.414 1 45.03 20 PHE B O 1
ATOM 1197 N N . ASP B 1 21 ? 4.652 18.344 2.52 1 48.31 21 ASP B N 1
ATOM 1198 C CA . ASP B 1 21 ? 4.785 19.359 1.469 1 48.31 21 ASP B CA 1
ATOM 1199 C C . ASP B 1 21 ? 5.801 18.922 0.414 1 48.31 21 ASP B C 1
ATOM 1201 O O . ASP B 1 21 ? 5.992 19.594 -0.593 1 48.31 21 ASP B O 1
ATOM 1205 N N . GLN B 1 22 ? 6.324 17.812 0.6 1 47.28 22 GLN B N 1
ATOM 1206 C CA . GLN B 1 22 ? 7.426 17.594 -0.33 1 47.28 22 GLN B CA 1
ATOM 1207 C C . GLN B 1 22 ? 6.91 17.156 -1.699 1 47.28 22 GLN B C 1
ATOM 1209 O O . GLN B 1 22 ? 7.574 17.375 -2.715 1 47.28 22 GLN B O 1
ATOM 1214 N N . HIS B 1 23 ? 5.719 16.578 -1.7 1 55.97 23 HIS B N 1
ATOM 1215 C CA . HIS B 1 23 ? 5.273 16.109 -3.006 1 55.97 23 HIS B CA 1
ATOM 1216 C C . HIS B 1 23 ? 4.168 17 -3.562 1 55.97 23 HIS B C 1
ATOM 1218 O O . HIS B 1 23 ? 3.066 16.516 -3.85 1 55.97 23 HIS B O 1
ATOM 1224 N N . THR B 1 24 ? 4.461 18.266 -3.658 1 59.44 24 THR B N 1
ATOM 1225 C CA . THR B 1 24 ? 3.461 19.281 -3.979 1 59.44 24 THR B CA 1
ATOM 1226 C C . THR B 1 24 ? 3.029 19.172 -5.438 1 59.44 24 THR B C 1
ATOM 1228 O O . THR B 1 24 ? 1.885 19.484 -5.777 1 59.44 24 THR B O 1
ATOM 1231 N N . ASP B 1 25 ? 3.893 18.5 -6.277 1 67.94 25 ASP B N 1
ATOM 1232 C CA . ASP B 1 25 ? 3.557 18.609 -7.695 1 67.94 25 ASP B CA 1
ATOM 1233 C C . ASP B 1 25 ? 3.305 17.219 -8.297 1 67.94 25 ASP B C 1
ATOM 1235 O O . ASP B 1 25 ? 3.18 17.078 -9.516 1 67.94 25 ASP B O 1
ATOM 1239 N N . SER B 1 26 ? 3.361 16.281 -7.473 1 82.38 26 SER B N 1
ATOM 1240 C CA . SER B 1 26 ? 3.188 14.938 -8.023 1 82.38 26 SER B CA 1
ATOM 1241 C C . SER B 1 26 ? 2.332 14.07 -7.105 1 82.38 26 SER B C 1
ATOM 1243 O O . SER B 1 26 ? 2.307 14.281 -5.891 1 82.38 26 SER B O 1
ATOM 1245 N N . ALA B 1 27 ? 1.617 13.18 -7.75 1 84.12 27 ALA B N 1
ATOM 1246 C CA . ALA B 1 27 ? 0.723 12.289 -7.02 1 84.12 27 ALA B CA 1
ATOM 1247 C C . ALA B 1 27 ? 1.502 11.414 -6.039 1 84.12 27 ALA B C 1
ATOM 1249 O O . ALA B 1 27 ? 2.656 11.062 -6.297 1 84.12 27 ALA B O 1
ATOM 1250 N N . VAL B 1 28 ? 0.861 11.094 -4.914 1 85.81 28 VAL B N 1
ATOM 1251 C CA . VAL B 1 28 ? 1.402 10.242 -3.861 1 85.81 28 VAL B CA 1
ATOM 1252 C C . VAL B 1 28 ? 0.624 8.93 -3.805 1 85.81 28 VAL B C 1
ATOM 1254 O O . VAL B 1 28 ? -0.421 8.852 -3.154 1 85.81 28 VAL B O 1
ATOM 1257 N N . PRO B 1 29 ? 1.199 7.973 -4.422 1 91.88 29 PRO B N 1
ATOM 1258 C CA . PRO B 1 29 ? 0.436 6.73 -4.551 1 91.88 29 PRO B CA 1
ATOM 1259 C C . PRO B 1 29 ? 0.376 5.938 -3.244 1 91.88 29 PRO B C 1
ATOM 1261 O O . PRO B 1 29 ? -0.474 5.059 -3.09 1 91.88 29 PRO B O 1
ATOM 1264 N N . LYS B 1 30 ? 1.318 6.258 -2.324 1 92.88 30 LYS B N 1
ATOM 1265 C CA . LYS B 1 30 ? 1.313 5.445 -1.112 1 92.88 30 LYS B CA 1
ATOM 1266 C C . LYS B 1 30 ? 1.923 6.207 0.062 1 92.88 30 LYS B C 1
ATOM 1268 O O . LYS B 1 30 ? 2.92 6.914 -0.099 1 92.88 30 LYS B O 1
ATOM 1273 N N . VAL B 1 31 ? 1.253 6.016 1.215 1 89 31 VAL B N 1
ATOM 1274 C CA . VAL B 1 31 ? 1.798 6.336 2.529 1 89 31 VAL B CA 1
ATOM 1275 C C . VAL B 1 31 ? 1.715 5.109 3.438 1 89 31 VAL B C 1
ATOM 1277 O O . VAL B 1 31 ? 0.712 4.395 3.432 1 89 31 VAL B O 1
ATOM 1280 N N . GLN B 1 32 ? 2.773 4.891 4.148 1 92.81 32 GLN B N 1
ATOM 1281 C CA . GLN B 1 32 ? 2.75 3.738 5.043 1 92.81 32 GLN B CA 1
ATOM 1282 C C . GLN B 1 32 ? 3.68 3.945 6.234 1 92.81 32 GLN B C 1
ATOM 1284 O O . GLN B 1 32 ? 4.809 4.406 6.074 1 92.81 32 GLN B O 1
ATOM 1289 N N . PHE B 1 33 ? 3.178 3.604 7.422 1 90.38 33 PHE B N 1
ATOM 1290 C CA . PHE B 1 33 ? 4.027 3.574 8.609 1 90.38 33 PHE B CA 1
ATOM 1291 C C . PHE B 1 33 ? 5.012 2.412 8.539 1 90.38 33 PHE B C 1
ATOM 1293 O O . PHE B 1 33 ? 4.711 1.371 7.949 1 90.38 33 PHE B O 1
ATOM 1300 N N . ALA B 1 34 ? 6.145 2.666 9.164 1 93.44 34 ALA B N 1
ATOM 1301 C CA . ALA B 1 34 ? 7.074 1.557 9.352 1 93.44 34 ALA B CA 1
ATOM 1302 C C . ALA B 1 34 ? 6.473 0.481 10.25 1 93.44 34 ALA B C 1
ATOM 1304 O O . ALA B 1 34 ? 5.496 0.734 10.969 1 93.44 34 ALA B O 1
ATOM 1305 N N . HIS B 1 35 ? 7.059 -0.737 10.055 1 90.12 35 HIS B N 1
ATOM 1306 C CA . HIS B 1 35 ? 6.504 -1.888 10.758 1 90.12 35 HIS B CA 1
ATOM 1307 C C . HIS B 1 35 ? 6.465 -1.646 12.266 1 90.12 35 HIS B C 1
ATOM 1309 O O . HIS B 1 35 ? 7.5 -1.396 12.891 1 90.12 35 HIS B O 1
ATOM 1315 N N . ASP B 1 36 ? 5.285 -1.591 12.875 1 88.44 36 ASP B N 1
ATOM 1316 C CA . ASP B 1 36 ? 5.023 -1.442 14.305 1 88.44 36 ASP B CA 1
ATOM 1317 C C . ASP B 1 36 ? 5.672 -0.175 14.852 1 88.44 36 ASP B C 1
ATOM 1319 O O . ASP B 1 36 ? 6.188 -0.17 15.969 1 88.44 36 ASP B O 1
ATOM 1323 N N . ASP B 1 37 ? 5.773 0.867 14.094 1 90.38 37 ASP B N 1
ATOM 1324 C CA . ASP B 1 37 ? 6.328 2.156 14.5 1 90.38 37 ASP B CA 1
ATOM 1325 C C . ASP B 1 37 ? 5.371 3.297 14.156 1 90.38 37 ASP B C 1
ATOM 1327 O O . ASP B 1 37 ? 5.207 3.648 12.984 1 90.38 37 ASP B O 1
ATOM 1331 N N . ARG B 1 38 ? 4.793 3.889 15.125 1 85.75 38 ARG B N 1
ATOM 1332 C CA . ARG B 1 38 ? 3.791 4.926 14.914 1 85.75 38 ARG B CA 1
ATOM 1333 C C . ARG B 1 38 ? 4.445 6.27 14.617 1 85.75 38 ARG B C 1
ATOM 1335 O O . ARG B 1 38 ? 3.762 7.242 14.289 1 85.75 38 ARG B O 1
ATOM 1342 N N . HIS B 1 39 ? 5.793 6.27 14.727 1 87.94 39 HIS B N 1
ATOM 1343 C CA . HIS B 1 39 ? 6.465 7.559 14.586 1 87.94 39 HIS B CA 1
ATOM 1344 C C . HIS B 1 39 ? 7.254 7.629 13.281 1 87.94 39 HIS B C 1
ATOM 1346 O O . HIS B 1 39 ? 7.785 8.688 12.93 1 87.94 39 HIS B O 1
ATOM 1352 N N . LEU B 1 40 ? 7.383 6.562 12.656 1 90.38 40 LEU B N 1
ATOM 1353 C CA . LEU B 1 40 ? 8.164 6.492 11.422 1 90.38 40 LEU B CA 1
ATOM 1354 C C . LEU B 1 40 ? 7.277 6.094 10.25 1 90.38 40 LEU B C 1
ATOM 1356 O O . LEU B 1 40 ? 6.559 5.094 10.312 1 90.38 40 LEU B O 1
ATOM 1360 N N . LEU B 1 41 ? 7.242 6.973 9.203 1 90.38 41 LEU B N 1
ATOM 1361 C CA . LEU B 1 41 ? 6.461 6.641 8.016 1 90.38 41 LEU B CA 1
ATOM 1362 C C . LEU B 1 41 ? 7.219 7.012 6.746 1 90.38 41 LEU B C 1
ATOM 1364 O O . LEU B 1 41 ? 8.227 7.715 6.805 1 90.38 41 LEU B O 1
ATOM 1368 N N . ALA B 1 42 ? 6.781 6.395 5.637 1 92.81 42 ALA B N 1
ATOM 1369 C CA . ALA B 1 42 ? 7.289 6.785 4.324 1 92.81 42 ALA B CA 1
ATOM 1370 C C . ALA B 1 42 ? 6.145 7.105 3.367 1 92.81 42 ALA B C 1
ATOM 1372 O O . ALA B 1 42 ? 5.004 6.684 3.59 1 92.81 42 ALA B O 1
ATOM 1373 N N . CYS B 1 43 ? 6.461 7.891 2.381 1 90.62 43 CYS B N 1
ATOM 1374 C CA . CYS B 1 43 ? 5.559 8.172 1.27 1 90.62 43 CYS B CA 1
ATOM 1375 C C . CYS B 1 43 ? 6.312 8.18 -0.055 1 90.62 43 CYS B C 1
ATOM 1377 O O . CYS B 1 43 ? 7.461 8.625 -0.118 1 90.62 43 CYS B O 1
ATOM 1379 N N . CYS B 1 44 ? 5.645 7.586 -1.024 1 93.25 44 CYS B N 1
ATOM 1380 C CA . CYS B 1 44 ? 6.277 7.625 -2.338 1 93.25 44 CYS B CA 1
ATOM 1381 C C . CYS B 1 44 ? 5.492 8.516 -3.295 1 93.25 44 CYS B C 1
ATOM 1383 O O . CYS B 1 44 ? 4.316 8.789 -3.064 1 93.25 44 CYS B O 1
ATOM 1385 N N . SER B 1 45 ? 6.234 8.922 -4.297 1 91.06 45 SER B N 1
ATOM 1386 C CA . SER B 1 45 ? 5.684 9.875 -5.258 1 91.06 45 SER B CA 1
ATOM 1387 C C . SER B 1 45 ? 5.922 9.406 -6.691 1 91.06 45 SER B C 1
ATOM 1389 O O . SER B 1 45 ? 6.867 8.672 -6.965 1 91.06 45 SER B O 1
ATOM 1391 N N . LEU B 1 46 ? 5.094 9.945 -7.562 1 93.31 46 LEU B N 1
ATOM 1392 C CA . LEU B 1 46 ? 5.27 9.633 -8.977 1 93.31 46 LEU B CA 1
ATOM 1393 C C . LEU B 1 46 ? 6.414 10.438 -9.578 1 93.31 46 LEU B C 1
ATOM 1395 O O . LEU B 1 46 ? 6.84 10.188 -10.703 1 93.31 46 LEU B O 1
ATOM 1399 N N . ASP B 1 47 ? 7.008 11.297 -8.812 1 92.25 47 ASP B N 1
ATOM 1400 C CA . ASP B 1 47 ? 8.188 12 -9.297 1 92.25 47 ASP B CA 1
ATOM 1401 C C . ASP B 1 47 ? 9.445 11.148 -9.133 1 92.25 47 ASP B C 1
ATOM 1403 O O . ASP B 1 47 ? 10.547 11.578 -9.477 1 92.25 47 ASP B O 1
ATOM 1407 N N . GLY B 1 48 ? 9.32 10.023 -8.547 1 96.5 48 GLY B N 1
ATOM 1408 C CA . GLY B 1 48 ? 10.422 9.07 -8.453 1 96.5 48 GLY B CA 1
ATOM 1409 C C . GLY B 1 48 ? 11.117 9.086 -7.105 1 96.5 48 GLY B C 1
ATOM 1410 O O . GLY B 1 48 ? 12.125 8.406 -6.914 1 96.5 48 GLY B O 1
ATOM 1411 N N . THR B 1 49 ? 10.5 9.797 -6.156 1 94.81 49 THR B N 1
ATOM 1412 C CA . THR B 1 49 ? 11.156 9.914 -4.859 1 94.81 49 THR B CA 1
ATOM 1413 C C . THR B 1 49 ? 10.328 9.234 -3.771 1 94.81 49 THR B C 1
ATOM 1415 O O . THR B 1 49 ? 9.133 9.008 -3.951 1 94.81 49 THR B O 1
ATOM 1418 N N . ILE B 1 50 ? 11.016 8.891 -2.697 1 95.44 50 ILE B N 1
ATOM 1419 C CA . ILE B 1 50 ? 10.398 8.422 -1.458 1 95.44 50 ILE B CA 1
ATOM 1420 C C . ILE B 1 50 ? 10.875 9.289 -0.291 1 95.44 50 ILE B C 1
ATOM 1422 O O . ILE B 1 50 ? 12.07 9.539 -0.149 1 95.44 50 ILE B O 1
ATOM 1426 N N . SER B 1 51 ? 9.984 9.758 0.5 1 92.12 51 SER B N 1
ATOM 1427 C CA . SER B 1 51 ? 10.336 10.477 1.716 1 92.12 51 SER B CA 1
ATOM 1428 C C . SER B 1 51 ? 10.172 9.602 2.951 1 92.12 51 SER B C 1
ATOM 1430 O O . SER B 1 51 ? 9.148 8.93 3.111 1 92.12 51 SER B O 1
ATOM 1432 N N . VAL B 1 52 ? 11.172 9.578 3.721 1 93.38 52 VAL B N 1
ATOM 1433 C CA . VAL B 1 52 ? 11.094 8.977 5.047 1 93.38 52 VAL B CA 1
ATOM 1434 C C . VAL B 1 52 ? 10.898 10.062 6.102 1 93.38 52 VAL B C 1
ATOM 1436 O O . VAL B 1 52 ? 11.688 11.008 6.18 1 93.38 52 VAL B O 1
ATOM 1439 N N . CYS B 1 53 ? 9.852 9.844 6.918 1 88.56 53 CYS B N 1
ATOM 1440 C CA . CYS B 1 53 ? 9.43 10.914 7.816 1 88.56 53 CYS B CA 1
ATOM 1441 C C . CYS B 1 53 ? 9.344 10.422 9.25 1 88.56 53 CYS B C 1
ATOM 1443 O O . CYS B 1 53 ? 8.953 9.273 9.5 1 88.56 53 CYS B O 1
ATOM 1445 N N . ARG B 1 54 ? 9.695 11.25 10.055 1 88.31 54 ARG B N 1
ATOM 1446 C CA . ARG B 1 54 ? 9.469 11.039 11.477 1 88.31 54 ARG B CA 1
ATOM 1447 C C . ARG B 1 54 ? 8.359 11.953 12 1 88.31 54 ARG B C 1
ATOM 1449 O O . ARG B 1 54 ? 8.359 13.156 11.734 1 88.31 54 ARG B O 1
ATOM 1456 N N . LEU B 1 55 ? 7.457 11.367 12.703 1 83.38 55 LEU B N 1
ATOM 1457 C CA . LEU B 1 55 ? 6.324 12.133 13.211 1 83.38 55 LEU B CA 1
ATOM 1458 C C . LEU B 1 55 ? 6.605 12.641 14.625 1 83.38 55 LEU B C 1
ATOM 1460 O O . LEU B 1 55 ? 6.098 13.695 15.016 1 83.38 55 LEU B O 1
ATOM 1464 N N . ALA B 1 56 ? 7.23 11.883 15.391 1 84.94 56 ALA B N 1
ATOM 1465 C CA . ALA B 1 56 ? 7.625 12.211 16.766 1 84.94 56 ALA B CA 1
ATOM 1466 C C . ALA B 1 56 ? 8.875 11.438 17.172 1 84.94 56 ALA B C 1
ATOM 1468 O O . ALA B 1 56 ? 9.219 10.422 16.562 1 84.94 56 ALA B O 1
ATOM 1469 N N . PRO B 1 57 ? 9.734 11.734 18.109 1 86.56 57 PRO B N 1
ATOM 1470 C CA . PRO B 1 57 ? 9.547 12.969 18.875 1 86.56 57 PRO B CA 1
ATOM 1471 C C . PRO B 1 57 ? 9.836 14.227 18.062 1 86.56 57 PRO B C 1
ATOM 1473 O O . PRO B 1 57 ? 10.461 14.148 17 1 86.56 57 PRO B O 1
ATOM 1476 N N . GLY B 1 58 ? 9.461 15.508 18.641 1 83.12 58 GLY B N 1
ATOM 1477 C CA . GLY B 1 58 ? 9.625 16.781 17.969 1 83.12 58 GLY B CA 1
ATOM 1478 C C . GLY B 1 58 ? 8.602 17.016 16.875 1 83.12 58 GLY B C 1
ATOM 1479 O O . GLY B 1 58 ? 7.633 16.266 16.75 1 83.12 58 GLY B O 1
ATOM 1480 N N . PRO B 1 59 ? 8.75 18.094 16.203 1 80.75 59 PRO B N 1
ATOM 1481 C CA . PRO B 1 59 ? 7.863 18.328 15.055 1 80.75 59 PRO B CA 1
ATOM 1482 C C . PRO B 1 59 ? 8.078 17.328 13.93 1 80.75 59 PRO B C 1
ATOM 1484 O O . PRO B 1 59 ? 9.203 16.844 13.727 1 80.75 59 PRO B O 1
ATOM 1487 N N . PRO B 1 60 ? 7.016 16.906 13.289 1 80.81 60 PRO B N 1
ATOM 1488 C CA . PRO B 1 60 ? 7.191 16.031 12.117 1 80.81 60 PRO B CA 1
ATOM 1489 C C . PRO B 1 60 ? 8.273 16.547 11.164 1 80.81 60 PRO B C 1
ATOM 1491 O O . PRO B 1 60 ? 8.391 17.75 10.945 1 80.81 60 PRO B O 1
ATOM 1494 N N . ALA B 1 61 ? 9.102 15.578 10.625 1 86.5 61 ALA B N 1
ATOM 1495 C CA . ALA B 1 61 ? 10.219 15.961 9.773 1 86.5 61 ALA B CA 1
ATOM 1496 C C . ALA B 1 61 ? 10.492 14.898 8.711 1 86.5 61 ALA B C 1
ATOM 1498 O O . ALA B 1 61 ? 10.328 13.703 8.969 1 86.5 61 ALA B O 1
ATOM 1499 N N . VAL B 1 62 ? 10.852 15.438 7.59 1 89.88 62 VAL B N 1
ATOM 1500 C CA . VAL B 1 62 ? 11.414 14.539 6.582 1 89.88 62 VAL B CA 1
ATOM 1501 C C . VAL B 1 62 ? 12.859 14.195 6.941 1 89.88 62 VAL B C 1
ATOM 1503 O O . VAL B 1 62 ? 13.719 15.078 6.977 1 89.88 62 VAL B O 1
ATOM 1506 N N . LEU B 1 63 ? 13.094 12.977 7.223 1 93.06 63 LEU B N 1
ATOM 1507 C CA . LEU B 1 63 ? 14.43 12.531 7.617 1 93.06 63 LEU B CA 1
ATOM 1508 C C . LEU B 1 63 ? 15.32 12.352 6.398 1 93.06 63 LEU B C 1
ATOM 1510 O O . LEU B 1 63 ? 16.516 12.68 6.438 1 93.06 63 LEU B O 1
ATOM 1514 N N . ARG B 1 64 ? 14.781 11.781 5.336 1 94.94 64 ARG B N 1
ATOM 1515 C CA . ARG B 1 64 ? 15.492 11.445 4.109 1 94.94 64 ARG B CA 1
ATOM 1516 C C . ARG B 1 64 ? 14.57 11.516 2.898 1 94.94 64 ARG B C 1
ATOM 1518 O O . ARG B 1 64 ? 13.375 11.25 3.008 1 94.94 64 ARG B O 1
ATOM 1525 N N . VAL B 1 65 ? 15.156 11.898 1.826 1 94.94 65 VAL B N 1
ATOM 1526 C CA . VAL B 1 65 ? 14.531 11.711 0.523 1 94.94 65 VAL B CA 1
ATOM 1527 C C . VAL B 1 65 ? 15.344 10.727 -0.307 1 94.94 65 VAL B C 1
ATOM 1529 O O . VAL B 1 65 ? 16.531 10.953 -0.56 1 94.94 65 VAL B O 1
ATOM 1532 N N . LEU B 1 66 ? 14.734 9.641 -0.614 1 97.44 66 LEU B N 1
ATOM 1533 C CA . LEU B 1 66 ? 15.375 8.594 -1.402 1 97.44 66 LEU B CA 1
ATOM 1534 C C . LEU B 1 66 ? 15.188 8.844 -2.895 1 97.44 66 LEU B C 1
ATOM 1536 O O . LEU B 1 66 ? 14.055 8.953 -3.373 1 97.44 66 LEU B O 1
ATOM 1540 N N . ARG B 1 67 ? 16.344 8.93 -3.586 1 97.25 67 ARG B N 1
ATOM 1541 C CA . ARG B 1 67 ? 16.359 9.234 -5.016 1 97.25 67 ARG B CA 1
ATOM 1542 C C . ARG B 1 67 ? 17.156 8.18 -5.781 1 97.25 67 ARG B C 1
ATOM 1544 O O . ARG B 1 67 ? 18.188 7.695 -5.297 1 97.25 67 ARG B O 1
ATOM 1551 N N . GLY B 1 68 ? 16.625 7.941 -6.98 1 97.5 68 GLY B N 1
ATOM 1552 C CA . GLY B 1 68 ? 17.375 7.008 -7.805 1 97.5 68 GLY B CA 1
ATOM 1553 C C . GLY B 1 68 ? 16.547 6.383 -8.914 1 97.5 68 GLY B C 1
ATOM 1554 O O . GLY B 1 68 ? 17.062 6.051 -9.977 1 97.5 68 GLY B O 1
ATOM 1555 N N . HIS B 1 69 ? 15.32 6.137 -8.664 1 98 69 HIS B N 1
ATOM 1556 C CA . HIS B 1 69 ? 14.445 5.582 -9.688 1 98 69 HIS B CA 1
ATOM 1557 C C . HIS B 1 69 ? 14.367 6.496 -10.906 1 98 69 HIS B C 1
ATOM 1559 O O . HIS B 1 69 ? 14.391 7.723 -10.766 1 98 69 HIS B O 1
ATOM 1565 N N . GLY B 1 70 ? 14.25 5.863 -12.047 1 97.88 70 GLY B N 1
ATOM 1566 C CA . GLY B 1 70 ? 14.148 6.617 -13.289 1 97.88 70 GLY B CA 1
ATOM 1567 C C . GLY B 1 70 ? 12.719 6.984 -13.641 1 97.88 70 GLY B C 1
ATOM 1568 O O . GLY B 1 70 ? 12.477 7.68 -14.633 1 97.88 70 GLY B O 1
ATOM 1569 N N . GLY B 1 71 ? 11.75 6.566 -12.984 1 97.75 71 GLY B N 1
ATOM 1570 C CA . GLY B 1 71 ? 10.328 6.82 -13.141 1 97.75 71 GLY B CA 1
ATOM 1571 C C . GLY B 1 71 ? 9.578 6.883 -11.828 1 97.75 71 GLY B C 1
ATOM 1572 O O . GLY B 1 71 ? 10.188 6.875 -10.758 1 97.75 71 GLY B O 1
ATOM 1573 N N . GLY B 1 72 ? 8.281 7.078 -11.938 1 97 72 GLY B N 1
ATOM 1574 C CA . GLY B 1 72 ? 7.457 7.18 -10.742 1 97 72 GLY B CA 1
ATOM 1575 C C . GLY B 1 72 ? 7.566 5.969 -9.836 1 97 72 GLY B C 1
ATOM 1576 O O . GLY B 1 72 ? 7.703 4.84 -10.312 1 97 72 GLY B O 1
ATOM 1577 N N . VAL B 1 73 ? 7.551 6.223 -8.523 1 96.88 73 VAL B N 1
ATOM 1578 C CA . VAL B 1 73 ? 7.473 5.141 -7.547 1 96.88 73 VAL B CA 1
ATOM 1579 C C . VAL B 1 73 ? 6.008 4.809 -7.258 1 96.88 73 VAL B C 1
ATOM 1581 O O . VAL B 1 73 ? 5.262 5.652 -6.762 1 96.88 73 VAL B O 1
ATOM 1584 N N . ALA B 1 74 ? 5.633 3.557 -7.559 1 96.19 74 ALA B N 1
ATOM 1585 C CA . ALA B 1 74 ? 4.234 3.143 -7.477 1 96.19 74 ALA B CA 1
ATOM 1586 C C . ALA B 1 74 ? 3.906 2.588 -6.094 1 96.19 74 ALA B C 1
ATOM 1588 O O . ALA B 1 74 ? 2.756 2.645 -5.652 1 96.19 74 ALA B O 1
ATOM 1589 N N . ASP B 1 75 ? 4.855 2 -5.473 1 95.25 75 ASP B N 1
ATOM 1590 C CA . ASP B 1 75 ? 4.66 1.336 -4.188 1 95.25 75 ASP B CA 1
ATOM 1591 C C . ASP B 1 75 ? 5.988 1.129 -3.467 1 95.25 75 ASP B C 1
ATOM 1593 O O . ASP B 1 75 ? 7.055 1.247 -4.074 1 95.25 75 ASP B O 1
ATOM 1597 N N . PHE B 1 76 ? 5.859 0.841 -2.221 1 96.31 76 PHE B N 1
ATOM 1598 C CA . PHE B 1 76 ? 7.008 0.447 -1.415 1 96.31 76 PHE B CA 1
ATOM 1599 C C . PHE B 1 76 ? 6.57 -0.419 -0.238 1 96.31 76 PHE B C 1
ATOM 1601 O O . PHE B 1 76 ? 5.383 -0.488 0.081 1 96.31 76 PHE B O 1
ATOM 1608 N N . ALA B 1 77 ? 7.555 -1.092 0.415 1 94.5 77 ALA B N 1
ATOM 1609 C CA . ALA B 1 77 ? 7.301 -1.938 1.578 1 94.5 77 ALA B CA 1
ATOM 1610 C C . ALA B 1 77 ? 8.461 -1.879 2.566 1 94.5 77 ALA B C 1
ATOM 1612 O O . ALA B 1 77 ? 9.625 -1.93 2.168 1 94.5 77 ALA B O 1
ATOM 1613 N N . TRP B 1 78 ? 8.062 -1.797 3.893 1 94.62 78 TRP B N 1
ATOM 1614 C CA . TRP B 1 78 ? 9.047 -1.911 4.965 1 94.62 78 TRP B CA 1
ATOM 1615 C C . TRP B 1 78 ? 9.336 -3.375 5.285 1 94.62 78 TRP B C 1
ATOM 1617 O O . TRP B 1 78 ? 8.414 -4.195 5.348 1 94.62 78 TRP B O 1
ATOM 1627 N N . SER B 1 79 ? 10.648 -3.596 5.504 1 89.31 79 SER B N 1
ATOM 1628 C CA . SER B 1 79 ? 10.953 -4.902 6.082 1 89.31 79 SER B CA 1
ATOM 1629 C C . SER B 1 79 ? 10.453 -5 7.52 1 89.31 79 SER B C 1
ATOM 1631 O O . SER B 1 79 ? 10.117 -3.986 8.133 1 89.31 79 SER B O 1
ATOM 1633 N N . LEU B 1 80 ? 10.477 -6.223 8.016 1 87.62 80 LEU B N 1
ATOM 1634 C CA . LEU B 1 80 ? 9.938 -6.449 9.352 1 87.62 80 LEU B CA 1
ATOM 1635 C C . LEU B 1 80 ? 10.805 -5.773 10.406 1 87.62 80 LEU B C 1
ATOM 1637 O O . LEU B 1 80 ? 10.297 -5.34 11.445 1 87.62 80 LEU B O 1
ATOM 1641 N N . SER B 1 81 ? 12.039 -5.605 10.164 1 91.62 81 SER B N 1
ATOM 1642 C CA . SER B 1 81 ? 12.961 -4.973 11.102 1 91.62 81 SER B CA 1
ATOM 1643 C C . SER B 1 81 ? 13.086 -3.479 10.828 1 91.62 81 SER B C 1
ATOM 1645 O O . SER B 1 81 ? 13.766 -2.762 11.57 1 91.62 81 SER B O 1
ATOM 1647 N N . ASN B 1 82 ? 12.484 -2.986 9.766 1 94.31 82 ASN B N 1
ATOM 1648 C CA . ASN B 1 82 ? 12.508 -1.596 9.32 1 94.31 82 ASN B CA 1
ATOM 1649 C C . ASN B 1 82 ? 13.914 -1.156 8.914 1 94.31 82 ASN B C 1
ATOM 1651 O O . ASN B 1 82 ? 14.195 0.04 8.82 1 94.31 82 ASN B O 1
ATOM 1655 N N . ASP B 1 83 ? 14.812 -2.125 8.695 1 93.56 83 ASP B N 1
ATOM 1656 C CA . ASP B 1 83 ? 16.172 -1.787 8.297 1 93.56 83 ASP B CA 1
ATOM 1657 C C . ASP B 1 83 ? 16.312 -1.724 6.777 1 93.56 83 ASP B C 1
ATOM 1659 O O . ASP B 1 83 ? 17.312 -1.231 6.254 1 93.56 83 ASP B O 1
ATOM 1663 N N . VAL B 1 84 ? 15.312 -2.191 6.055 1 92.31 84 VAL B N 1
ATOM 1664 C CA . VAL B 1 84 ? 15.266 -2.143 4.598 1 92.31 84 VAL B CA 1
ATOM 1665 C C . VAL B 1 84 ? 13.898 -1.616 4.148 1 92.31 84 VAL B C 1
ATOM 1667 O O . VAL B 1 84 ? 12.867 -1.979 4.715 1 92.31 84 VAL B O 1
ATOM 1670 N N . LEU B 1 85 ? 13.898 -0.755 3.213 1 95.5 85 LEU B N 1
ATOM 1671 C CA . LEU B 1 85 ? 12.719 -0.321 2.471 1 95.5 85 LEU B CA 1
ATOM 1672 C C . LEU B 1 85 ? 12.836 -0.702 0.998 1 95.5 85 LEU B C 1
ATOM 1674 O O . LEU B 1 85 ? 13.836 -0.391 0.348 1 95.5 85 LEU B O 1
ATOM 1678 N N . VAL B 1 86 ? 11.875 -1.447 0.444 1 93.25 86 VAL B N 1
ATOM 1679 C CA . VAL B 1 86 ? 11.891 -1.833 -0.963 1 93.25 86 VAL B CA 1
ATOM 1680 C C . VAL B 1 86 ? 10.875 -0.993 -1.738 1 93.25 86 VAL B C 1
ATOM 1682 O O . VAL B 1 86 ? 9.734 -0.833 -1.306 1 93.25 86 VAL B O 1
ATOM 1685 N N . SER B 1 87 ? 11.266 -0.445 -2.818 1 95.94 87 SER B N 1
ATOM 1686 C CA . SER B 1 87 ? 10.359 0.351 -3.639 1 95.94 87 SER B CA 1
ATOM 1687 C C . SER B 1 87 ? 10.18 -0.266 -5.02 1 95.94 87 SER B C 1
ATOM 1689 O O . SER B 1 87 ? 11.125 -0.809 -5.594 1 95.94 87 SER B O 1
ATOM 1691 N N . ALA B 1 88 ? 8.984 -0.254 -5.5 1 93.38 88 ALA B N 1
ATOM 1692 C CA . ALA B 1 88 ? 8.609 -0.666 -6.848 1 93.38 88 ALA B CA 1
ATOM 1693 C C . ALA B 1 88 ? 8.312 0.545 -7.727 1 93.38 88 ALA B C 1
ATOM 1695 O O . ALA B 1 88 ? 7.492 1.396 -7.367 1 93.38 88 ALA B O 1
ATOM 1696 N N . SER B 1 89 ? 8.969 0.573 -8.875 1 95.62 89 SER B N 1
ATOM 1697 C CA . SER B 1 89 ? 8.867 1.767 -9.711 1 95.62 89 SER B CA 1
ATOM 1698 C C . SER B 1 89 ? 8.328 1.428 -11.094 1 95.62 89 SER B C 1
ATOM 1700 O O . SER B 1 89 ? 8.547 0.321 -11.594 1 95.62 89 SER B O 1
ATOM 1702 N N . LEU B 1 90 ? 7.758 2.449 -11.695 1 95.94 90 LEU B N 1
ATOM 1703 C CA . LEU B 1 90 ? 7.25 2.35 -13.062 1 95.94 90 LEU B CA 1
ATOM 1704 C C . LEU B 1 90 ? 8.398 2.252 -14.062 1 95.94 90 LEU B C 1
ATOM 1706 O O . LEU B 1 90 ? 8.18 1.898 -15.219 1 95.94 90 LEU B O 1
ATOM 1710 N N . ASP B 1 91 ? 9.562 2.469 -13.656 1 96.81 91 ASP B N 1
ATOM 1711 C CA . ASP B 1 91 ? 10.711 2.348 -14.547 1 96.81 91 ASP B CA 1
ATOM 1712 C C . ASP B 1 91 ? 11.148 0.891 -14.688 1 96.81 91 ASP B C 1
ATOM 1714 O O . ASP B 1 91 ? 12.156 0.597 -15.336 1 96.81 91 ASP B O 1
ATOM 1718 N N . GLY B 1 92 ? 10.508 0.029 -14.023 1 90.56 92 GLY B N 1
ATOM 1719 C CA . GLY B 1 92 ? 10.734 -1.402 -14.141 1 90.56 92 GLY B CA 1
ATOM 1720 C C . GLY B 1 92 ? 11.773 -1.924 -13.172 1 90.56 92 GLY B C 1
ATOM 1721 O O . GLY B 1 92 ? 12.297 -3.029 -13.344 1 90.56 92 GLY B O 1
ATOM 1722 N N . THR B 1 93 ? 12.023 -1.176 -12.133 1 90.56 93 THR B N 1
ATOM 1723 C CA . THR B 1 93 ? 13.055 -1.623 -11.195 1 90.56 93 THR B CA 1
ATOM 1724 C C . THR B 1 93 ? 12.523 -1.615 -9.766 1 90.56 93 THR B C 1
ATOM 1726 O O . THR B 1 93 ? 11.672 -0.79 -9.422 1 90.56 93 THR B O 1
ATOM 1729 N N . LEU B 1 94 ? 13.086 -2.596 -9.023 1 91.88 94 LEU B N 1
ATOM 1730 C CA . LEU B 1 94 ? 13.055 -2.512 -7.57 1 91.88 94 LEU B CA 1
ATOM 1731 C C . LEU B 1 94 ? 14.328 -1.875 -7.031 1 91.88 94 LEU B C 1
ATOM 1733 O O . LEU B 1 94 ? 15.406 -2.053 -7.605 1 91.88 94 LEU B O 1
ATOM 1737 N N . ARG B 1 95 ? 14.141 -1.149 -5.977 1 93.94 95 ARG B N 1
ATOM 1738 C CA . ARG B 1 95 ? 15.312 -0.729 -5.215 1 93.94 95 ARG B CA 1
ATOM 1739 C C . ARG B 1 95 ? 15.141 -1.037 -3.732 1 93.94 95 ARG B C 1
ATOM 1741 O O . ARG B 1 95 ? 14.055 -0.878 -3.18 1 93.94 95 ARG B O 1
ATOM 1748 N N . LEU B 1 96 ? 16.234 -1.562 -3.162 1 92.62 96 LEU B N 1
ATOM 1749 C CA . LEU B 1 96 ? 16.344 -1.74 -1.718 1 92.62 96 LEU B CA 1
ATOM 1750 C C . LEU B 1 96 ? 17.141 -0.602 -1.087 1 92.62 96 LEU B C 1
ATOM 1752 O O . LEU B 1 96 ? 18.25 -0.291 -1.532 1 92.62 96 LEU B O 1
ATOM 1756 N N . TRP B 1 97 ? 16.578 -0.028 -0.114 1 96.5 97 TRP B N 1
ATOM 1757 C CA . TRP B 1 97 ? 17.172 1.128 0.54 1 96.5 97 TRP B CA 1
ATOM 1758 C C . TRP B 1 97 ? 17.5 0.822 1.998 1 96.5 97 TRP B C 1
ATOM 1760 O O . T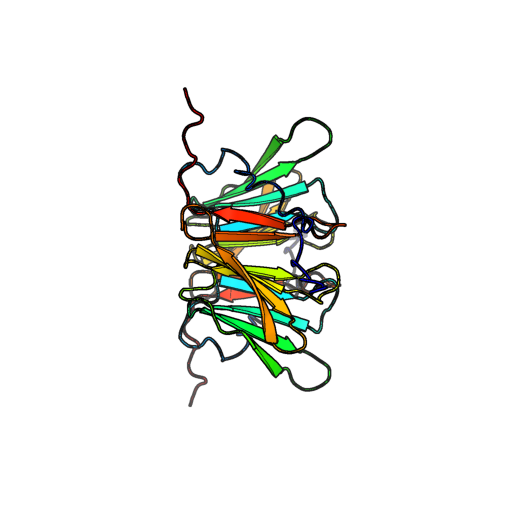RP B 1 97 ? 16.75 0.114 2.672 1 96.5 97 TRP B O 1
ATOM 1770 N N . ALA B 1 98 ? 18.562 1.373 2.455 1 96.06 98 ALA B N 1
ATOM 1771 C CA . ALA B 1 98 ? 18.781 1.546 3.891 1 96.06 98 ALA B CA 1
ATOM 1772 C C . ALA B 1 98 ? 18.156 2.852 4.383 1 96.06 98 ALA B C 1
ATOM 1774 O O . ALA B 1 98 ? 18.734 3.928 4.191 1 96.06 98 ALA B O 1
ATOM 1775 N N . PRO B 1 99 ? 16.969 2.777 5.027 1 95.44 99 PRO B N 1
ATOM 1776 C CA . PRO B 1 99 ? 16.281 4.023 5.367 1 95.44 99 PRO B CA 1
ATOM 1777 C C . PRO B 1 99 ? 17.031 4.852 6.402 1 95.44 99 PRO B C 1
ATOM 1779 O O . PRO B 1 99 ? 16.812 6.062 6.508 1 95.44 99 PRO B O 1
ATOM 1782 N N . ALA B 1 100 ? 17.922 4.25 7.117 1 95.62 100 ALA B N 1
ATOM 1783 C CA . ALA B 1 100 ? 18.672 4.949 8.156 1 95.62 100 ALA B CA 1
ATOM 1784 C C . ALA B 1 100 ? 19.594 6.008 7.559 1 95.62 100 ALA B C 1
ATOM 1786 O O . ALA B 1 100 ? 19.75 7.094 8.125 1 95.62 100 ALA B O 1
ATOM 1787 N N . ASP B 1 101 ? 20.094 5.723 6.398 1 96.19 101 ASP B N 1
ATOM 1788 C CA . ASP B 1 101 ? 21.031 6.699 5.836 1 96.19 101 ASP B CA 1
ATOM 1789 C C . ASP B 1 101 ? 20.688 6.996 4.375 1 96.19 101 ASP B C 1
ATOM 1791 O O . ASP B 1 101 ? 21.375 7.789 3.723 1 96.19 101 ASP B O 1
ATOM 1795 N N . GLY B 1 102 ? 19.75 6.406 3.842 1 96.56 102 GLY B N 1
ATOM 1796 C CA . GLY B 1 102 ? 19.203 6.742 2.531 1 96.56 102 GLY B CA 1
ATOM 1797 C C . GLY B 1 102 ? 19.953 6.07 1.393 1 96.56 102 GLY B C 1
ATOM 1798 O O . GLY B 1 102 ? 19.672 6.328 0.221 1 96.56 102 GLY B O 1
ATOM 1799 N N . ARG B 1 103 ? 20.875 5.125 1.695 1 96.75 103 ARG B N 1
ATOM 1800 C CA . ARG B 1 103 ? 21.656 4.465 0.66 1 96.75 103 ARG B CA 1
ATOM 1801 C C . ARG B 1 103 ? 20.828 3.412 -0.07 1 96.75 103 ARG B C 1
ATOM 1803 O O . ARG B 1 103 ? 20.078 2.658 0.557 1 96.75 103 ARG B O 1
ATOM 1810 N N . CYS B 1 104 ? 20.969 3.377 -1.348 1 95.5 104 CYS B N 1
ATOM 1811 C CA . CYS B 1 104 ? 20.438 2.266 -2.129 1 95.5 104 CYS B CA 1
ATOM 18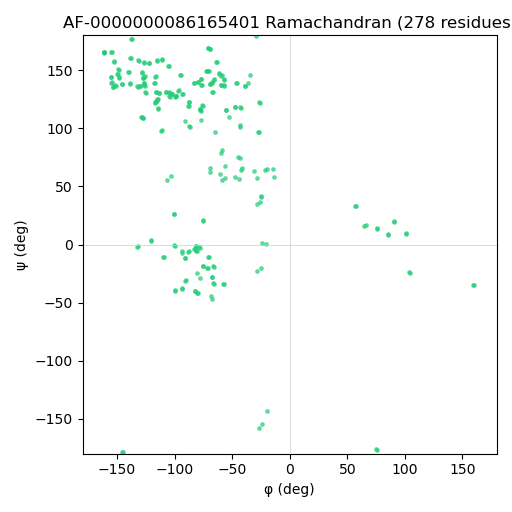12 C C . CYS B 1 104 ? 21.344 1.046 -2.027 1 95.5 104 CYS B C 1
ATOM 1814 O O . CYS B 1 104 ? 22.5 1.081 -2.479 1 95.5 104 CYS B O 1
ATOM 1816 N N . ILE B 1 105 ? 20.875 0.04 -1.51 1 93.06 105 ILE B N 1
ATOM 1817 C CA . ILE B 1 105 ? 21.641 -1.181 -1.246 1 93.06 105 ILE B CA 1
ATOM 1818 C C . ILE B 1 105 ? 21.719 -2.023 -2.518 1 93.06 105 ILE B C 1
ATOM 1820 O O . ILE B 1 105 ? 22.75 -2.643 -2.795 1 93.06 105 ILE B O 1
ATOM 1824 N N . ARG B 1 106 ? 20.609 -2.062 -3.24 1 89.75 106 ARG B N 1
ATOM 1825 C CA . ARG B 1 106 ? 20.5 -2.928 -4.41 1 89.75 106 ARG B CA 1
ATOM 1826 C C . ARG B 1 106 ? 19.453 -2.4 -5.387 1 89.75 106 ARG B C 1
ATOM 1828 O O . ARG B 1 106 ? 18.438 -1.825 -4.973 1 89.75 106 ARG B O 1
ATOM 1835 N N . ARG B 1 107 ? 19.719 -2.568 -6.586 1 92 107 ARG B N 1
ATOM 1836 C CA . ARG B 1 107 ? 18.766 -2.355 -7.664 1 92 107 ARG B CA 1
ATOM 1837 C C . ARG B 1 107 ? 18.469 -3.66 -8.398 1 92 107 ARG B C 1
ATOM 1839 O O . ARG B 1 107 ? 19.391 -4.383 -8.781 1 92 107 ARG B O 1
ATOM 1846 N N . VAL B 1 108 ? 17.156 -3.994 -8.617 1 87.31 108 VAL B N 1
ATOM 1847 C CA . VAL B 1 108 ? 16.75 -5.238 -9.258 1 87.31 108 VAL B CA 1
ATOM 1848 C C . VAL B 1 108 ? 15.805 -4.938 -10.43 1 87.31 108 VAL B C 1
ATOM 1850 O O . VAL B 1 108 ? 14.641 -4.59 -10.219 1 87.31 108 VAL B O 1
ATOM 1853 N N . PRO B 1 109 ? 16.266 -5.121 -11.609 1 88.31 109 PRO B N 1
ATOM 1854 C CA . PRO B 1 109 ? 15.375 -4.895 -12.75 1 88.31 109 PRO B CA 1
ATOM 1855 C C . PRO B 1 109 ? 14.391 -6.039 -12.969 1 88.31 109 PRO B C 1
ATOM 1857 O O . PRO B 1 109 ? 14.711 -7.195 -12.688 1 88.31 109 PRO B O 1
ATOM 1860 N N . ASP B 1 110 ? 13.148 -5.625 -13.375 1 83.75 110 ASP B N 1
ATOM 1861 C CA . ASP B 1 110 ? 12.242 -6.645 -13.898 1 83.75 110 ASP B CA 1
ATOM 1862 C C . ASP B 1 110 ? 12.836 -7.332 -15.125 1 83.75 110 ASP B C 1
ATOM 1864 O O . ASP B 1 110 ? 13.422 -6.672 -15.992 1 83.75 110 ASP B O 1
ATOM 1868 N N . PRO B 1 111 ? 12.711 -8.617 -15.195 1 77.75 111 PRO B N 1
ATOM 1869 C CA . PRO B 1 111 ? 13.328 -9.344 -16.312 1 77.75 111 PRO B CA 1
ATOM 1870 C C . PRO B 1 111 ? 12.844 -8.852 -17.672 1 77.75 111 PRO B C 1
ATOM 1872 O O . PRO B 1 111 ? 13.609 -8.852 -18.641 1 77.75 111 PRO B O 1
ATOM 1875 N N . ASP B 1 112 ? 11.625 -8.445 -17.797 1 79.62 112 ASP B N 1
ATOM 1876 C CA . ASP B 1 112 ? 11.055 -8.031 -19.078 1 79.62 112 ASP B CA 1
ATOM 1877 C C . ASP B 1 112 ? 11.031 -6.508 -19.203 1 79.62 112 ASP B C 1
ATOM 1879 O O . ASP B 1 112 ? 10.484 -5.965 -20.156 1 79.62 112 ASP B O 1
ATOM 1883 N N . GLY B 1 113 ? 11.492 -5.875 -18.203 1 86.12 113 GLY B N 1
ATOM 1884 C CA . GLY B 1 113 ? 11.5 -4.418 -18.219 1 86.12 113 GLY B CA 1
ATOM 1885 C C . GLY B 1 113 ? 10.133 -3.812 -17.984 1 86.12 113 GLY B C 1
ATOM 1886 O O . GLY B 1 113 ? 9.922 -2.623 -18.234 1 86.12 113 GLY B O 1
ATOM 1887 N N . ALA B 1 114 ? 9.203 -4.609 -17.531 1 84.56 114 ALA B N 1
ATOM 1888 C CA . ALA B 1 114 ? 7.836 -4.145 -17.297 1 84.56 114 ALA B CA 1
ATOM 1889 C C . ALA B 1 114 ? 7.758 -3.24 -16.078 1 84.56 114 ALA B C 1
ATOM 1891 O O . ALA B 1 114 ? 8.547 -3.389 -15.141 1 84.56 114 ALA B O 1
ATOM 1892 N N . ALA B 1 115 ? 6.824 -2.307 -16.125 1 90.5 115 ALA B N 1
ATOM 1893 C CA . ALA B 1 115 ? 6.562 -1.477 -14.961 1 90.5 115 ALA B CA 1
ATOM 1894 C C . ALA B 1 115 ? 6.203 -2.334 -13.75 1 90.5 115 ALA B C 1
ATOM 1896 O O . ALA B 1 115 ? 5.465 -3.314 -13.867 1 90.5 115 ALA B O 1
ATOM 1897 N N . LEU B 1 116 ? 6.773 -1.983 -12.617 1 88.5 116 LEU B N 1
ATOM 1898 C CA . LEU B 1 116 ? 6.398 -2.633 -11.367 1 88.5 116 LEU B CA 1
ATOM 1899 C C . LEU B 1 116 ? 5.293 -1.853 -10.656 1 88.5 116 LEU B C 1
ATOM 1901 O O . LEU B 1 116 ? 5.426 -0.646 -10.438 1 88.5 116 LEU B O 1
ATOM 1905 N N . LEU B 1 117 ? 4.262 -2.611 -10.289 1 89.44 117 LEU B N 1
ATOM 1906 C CA . LEU B 1 117 ? 3.053 -1.941 -9.82 1 89.44 117 LEU B CA 1
ATOM 1907 C C . LEU B 1 117 ? 2.992 -1.939 -8.297 1 89.44 117 LEU B C 1
ATOM 1909 O O . LEU B 1 117 ? 2.541 -0.964 -7.688 1 89.44 117 LEU B O 1
ATOM 1913 N N . CYS B 1 118 ? 3.371 -2.99 -7.688 1 90.44 118 CYS B N 1
ATOM 1914 C CA . CYS B 1 118 ? 3.355 -3.016 -6.23 1 90.44 118 CYS B CA 1
ATOM 1915 C C . CYS B 1 118 ? 4.25 -4.125 -5.691 1 90.44 118 CYS B C 1
ATOM 1917 O O . CYS B 1 118 ? 4.738 -4.961 -6.457 1 90.44 118 CYS B O 1
ATOM 1919 N N . CYS B 1 119 ? 4.52 -4.016 -4.422 1 88.31 119 CYS B N 1
ATOM 1920 C CA . CYS B 1 119 ? 5.301 -5.008 -3.689 1 88.31 119 CYS B CA 1
ATOM 1921 C C . CYS B 1 119 ? 4.848 -5.09 -2.236 1 88.31 119 CYS B C 1
ATOM 1923 O O . CYS B 1 119 ? 4.359 -4.105 -1.677 1 88.31 119 CYS B O 1
ATOM 1925 N N . ALA B 1 120 ? 5.012 -6.293 -1.684 1 89.25 120 ALA B N 1
ATOM 1926 C CA . ALA B 1 120 ? 4.602 -6.535 -0.303 1 89.25 120 ALA B CA 1
ATOM 1927 C C . ALA B 1 120 ? 5.457 -7.625 0.339 1 89.25 120 ALA B C 1
ATOM 1929 O O . ALA B 1 120 ? 5.68 -8.68 -0.257 1 89.25 120 ALA B O 1
ATOM 1930 N N . PHE B 1 121 ? 5.848 -7.355 1.586 1 85.75 121 PHE B N 1
ATOM 1931 C CA . PHE B 1 121 ? 6.5 -8.406 2.363 1 85.75 121 PHE B CA 1
ATOM 1932 C C . PHE B 1 121 ? 5.473 -9.367 2.941 1 85.75 121 PHE B C 1
ATOM 1934 O O . PHE B 1 121 ? 4.402 -8.953 3.385 1 85.75 121 PHE B O 1
ATOM 1941 N N . GLN B 1 122 ? 5.887 -10.695 2.885 1 79.12 122 GLN B N 1
ATOM 1942 C CA . GLN B 1 122 ? 5.102 -11.656 3.654 1 79.12 122 GLN B CA 1
ATOM 1943 C C . GLN B 1 122 ? 5.25 -11.422 5.152 1 79.12 122 GLN B C 1
ATOM 1945 O O . GLN B 1 122 ? 6.352 -11.141 5.633 1 79.12 122 GLN B O 1
ATOM 1950 N N . PRO B 1 123 ? 3.904 -11.609 5.812 1 78.81 123 PRO B N 1
ATOM 1951 C CA . PRO B 1 123 ? 4.031 -11.453 7.262 1 78.81 123 PRO B CA 1
ATOM 1952 C C . PRO B 1 123 ? 4.848 -12.57 7.906 1 78.81 123 PRO B C 1
ATOM 1954 O O . PRO B 1 123 ? 4.816 -13.711 7.441 1 78.81 123 PRO B O 1
ATOM 1957 N N . LEU B 1 124 ? 5.836 -12.367 8.75 1 75.5 124 LEU B N 1
ATOM 1958 C CA . LEU B 1 124 ? 6.57 -13.32 9.578 1 75.5 124 LEU B CA 1
ATOM 1959 C C . LEU B 1 124 ? 7.949 -13.602 8.992 1 75.5 124 LEU B C 1
ATOM 1961 O O . LEU B 1 124 ? 8.812 -14.18 9.656 1 75.5 124 LEU B O 1
ATOM 1965 N N . ASN B 1 125 ? 7.938 -13.367 7.684 1 74.06 125 ASN B N 1
ATOM 1966 C CA . ASN B 1 125 ? 9.273 -13.461 7.113 1 74.06 125 ASN B CA 1
ATOM 1967 C C . ASN B 1 125 ? 9.547 -12.328 6.125 1 74.06 125 ASN B C 1
ATOM 1969 O O . ASN B 1 125 ? 8.688 -11.469 5.91 1 74.06 125 ASN B O 1
ATOM 1973 N N . ASN B 1 126 ? 10.766 -12.18 5.504 1 75.75 126 ASN B N 1
ATOM 1974 C CA . ASN B 1 126 ? 11.125 -11.086 4.605 1 75.75 126 ASN B CA 1
ATOM 1975 C C . ASN B 1 126 ? 11.047 -11.508 3.143 1 75.75 126 ASN B C 1
ATOM 1977 O O . ASN B 1 126 ? 11.773 -10.977 2.299 1 75.75 126 ASN B O 1
ATOM 1981 N N . ASN B 1 127 ? 10.164 -12.539 2.949 1 77.75 127 ASN B N 1
ATOM 1982 C CA . ASN B 1 127 ? 9.859 -12.805 1.549 1 77.75 127 ASN B CA 1
ATOM 1983 C C . ASN B 1 127 ? 9.031 -11.68 0.932 1 77.75 127 ASN B C 1
ATOM 1985 O O . ASN B 1 127 ? 8.133 -11.141 1.577 1 77.75 127 ASN B O 1
ATOM 1989 N N . LEU B 1 128 ? 9.422 -11.336 -0.32 1 83.06 128 LEU B N 1
ATOM 1990 C CA . LEU B 1 128 ? 8.773 -10.211 -0.99 1 83.06 128 LEU B CA 1
ATOM 1991 C C . LEU B 1 128 ? 7.965 -10.688 -2.191 1 83.06 128 LEU B C 1
ATOM 1993 O O . LEU B 1 128 ? 8.445 -11.492 -2.99 1 83.06 128 LEU B O 1
ATOM 1997 N N . THR B 1 129 ? 6.684 -10.273 -2.311 1 81.12 129 THR B N 1
ATOM 1998 C CA . THR B 1 129 ? 5.859 -10.43 -3.504 1 81.12 129 THR B CA 1
ATOM 1999 C C . THR B 1 129 ? 5.887 -9.156 -4.348 1 81.12 129 THR B C 1
ATOM 2001 O O . THR B 1 129 ? 5.719 -8.055 -3.82 1 81.12 129 THR B O 1
ATOM 2004 N N . VAL B 1 130 ? 6.102 -9.359 -5.668 1 84.5 130 VAL B N 1
ATOM 2005 C CA . VAL B 1 130 ? 6.16 -8.227 -6.582 1 84.5 130 VAL B CA 1
ATOM 2006 C C . VAL B 1 130 ? 5.184 -8.445 -7.738 1 84.5 130 VAL B C 1
ATOM 2008 O O . VAL B 1 130 ? 5.082 -9.555 -8.273 1 84.5 130 VAL B O 1
ATOM 2011 N N . VAL B 1 131 ? 4.492 -7.32 -8.109 1 83.12 131 VAL B N 1
ATOM 2012 C CA . VAL B 1 131 ? 3.564 -7.371 -9.234 1 83.12 131 VAL B CA 1
ATOM 2013 C C . VAL B 1 131 ? 4.07 -6.473 -10.367 1 83.12 131 VAL B C 1
ATOM 2015 O O . VAL B 1 131 ? 4.328 -5.285 -10.148 1 83.12 131 VAL B O 1
ATOM 2018 N N . SER B 1 132 ? 4.184 -7.102 -11.516 1 83.5 132 SER B N 1
ATOM 2019 C CA . SER B 1 132 ? 4.543 -6.344 -12.711 1 83.5 132 SER B CA 1
ATOM 2020 C C . SER B 1 132 ? 3.34 -6.152 -13.625 1 83.5 132 SER B C 1
ATOM 2022 O O . SER B 1 132 ? 2.334 -6.852 -13.492 1 83.5 132 SER B O 1
ATOM 2024 N N . ASP B 1 133 ? 3.402 -5.027 -14.445 1 80.5 133 ASP B N 1
ATOM 2025 C CA . ASP B 1 133 ? 2.35 -4.734 -15.414 1 80.5 133 ASP B CA 1
ATOM 2026 C C . ASP B 1 133 ? 2.455 -5.656 -16.625 1 80.5 133 ASP B C 1
ATOM 2028 O O . ASP B 1 133 ? 1.985 -5.312 -17.719 1 80.5 133 ASP B O 1
ATOM 2032 N N . THR B 1 134 ? 3.1 -6.805 -16.594 1 68.44 134 THR B N 1
ATOM 2033 C CA . THR B 1 134 ? 3.166 -7.703 -17.75 1 68.44 134 THR B CA 1
ATOM 2034 C C . THR B 1 134 ? 1.845 -8.445 -17.938 1 68.44 134 THR B C 1
ATOM 2036 O O . THR B 1 134 ? 1.181 -8.797 -16.953 1 68.44 134 THR B O 1
ATOM 2039 N N . PRO B 1 135 ? 1.186 -8.203 -19.188 1 55.28 135 PRO B N 1
ATOM 2040 C CA . PRO B 1 135 ? 0.003 -9.023 -19.453 1 55.28 135 PRO B CA 1
ATOM 2041 C C . PRO B 1 135 ? 0.238 -10.508 -19.172 1 55.28 135 PRO B C 1
ATOM 2043 O O . PRO B 1 135 ? 1.367 -10.984 -19.281 1 55.28 135 PRO B O 1
ATOM 2046 N N . ALA B 1 136 ? -0.522 -11.055 -18.219 1 49.78 136 ALA B N 1
ATOM 2047 C CA . ALA B 1 136 ? -0.422 -12.492 -17.969 1 49.78 136 ALA B CA 1
ATOM 2048 C C . ALA B 1 136 ? 0.006 -13.242 -19.234 1 49.78 136 ALA B C 1
ATOM 2050 O O . ALA B 1 136 ? -0.541 -13.008 -20.312 1 49.78 136 ALA B O 1
ATOM 2051 N N . VAL B 1 137 ? 1.285 -13.508 -19.344 1 43.16 137 VAL B N 1
ATOM 2052 C CA . VAL B 1 137 ? 1.664 -14.383 -20.453 1 43.16 137 VAL B CA 1
ATOM 2053 C C . VAL B 1 137 ? 0.675 -15.547 -20.547 1 43.16 137 VAL B C 1
ATOM 2055 O O . VAL B 1 137 ? 0.359 -16.188 -19.547 1 43.16 137 VAL B O 1
ATOM 2058 N N . PRO B 1 138 ? -0.046 -15.664 -21.672 1 42.16 138 PRO B N 1
ATOM 2059 C CA . PRO B 1 138 ? -0.835 -16.875 -21.875 1 42.16 138 PRO B CA 1
ATOM 2060 C C . PRO B 1 138 ? -0.08 -18.156 -21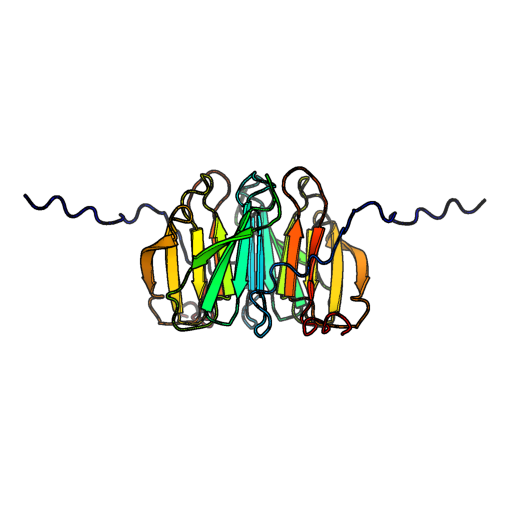.5 1 42.16 138 PRO B C 1
ATOM 2062 O O . PRO B 1 138 ? 1.146 -18.203 -21.609 1 42.16 138 PRO B O 1
ATOM 2065 N N . SER B 1 139 ? -0.433 -18.719 -20.266 1 38.81 139 SER B N 1
ATOM 2066 C CA . SER B 1 139 ? 0.106 -20.078 -20.234 1 38.81 139 SER B CA 1
ATOM 2067 C C . SER B 1 139 ? 0.266 -20.641 -21.641 1 38.81 139 SER B C 1
ATOM 2069 O O . SER B 1 139 ? -0.565 -20.391 -22.516 1 38.81 139 SER B O 1
ATOM 2071 N N . PRO B 1 140 ? 1.522 -21.016 -21.938 1 39.22 140 PRO B N 1
ATOM 2072 C CA . PRO B 1 140 ? 1.556 -21.688 -23.234 1 39.22 140 PRO B CA 1
ATOM 2073 C C . PRO B 1 140 ? 0.347 -22.594 -23.469 1 39.22 140 PRO B C 1
ATOM 2075 O O . PRO B 1 140 ? -0.221 -23.125 -22.516 1 39.22 140 PRO B O 1
ATOM 2078 N N . PRO B 1 141 ? -0.264 -22.531 -24.734 1 40.31 141 PRO B N 1
ATOM 2079 C CA . PRO B 1 141 ? -1.25 -23.578 -25 1 40.31 141 PRO B CA 1
ATOM 2080 C C . PRO B 1 141 ? -0.763 -24.953 -24.578 1 40.31 141 PRO B C 1
ATOM 2082 O O . PRO B 1 141 ? 0.441 -25.234 -24.594 1 40.31 141 PRO B O 1
#

Foldseek 3Di:
DCPPPPPDCPVCPPDPCPDDCPAVPWDWQDKDAAAVDPFWIKIFTQVAKMWIWGPDDPHIDGPDIAHDDPGGFQEWEAFNVNQWIWTFFQQQKIWIARPVVRDTPDIGGDPVRFGWHYKYADPPHRDMDTDGPDDPDPPPD/DCVPPPPDCPVCPPDPPPPDCPAVPFDWQDKDAAAVDPFWIKIFTQVAKMWIWGPDDPHIDGPDIAHDDPGGWQEWEAFNVNQWIWTFFQQQKIWIARPVVRDTPDIGGDPVRFGWHYKYADPPHRDMDTDGPDDPDPPPD

InterPro domains:
  IPR001680 WD40 repeat [PF00400] (18-52)
  IPR001680 WD40 repeat [PF00400] (63-97)
  IPR001680 WD40 repeat [PS50082] (66-107)
  IPR001680 WD40 repeat [SM00320] (13-54)
  IPR001680 WD40 repeat [SM00320] (59-98)
  IPR015943 WD40/YVTN repeat-like-containing domain superfamily [G3DSA:2.130.10.10] (6-137)
  IPR036322 WD40-repeat-containing domain superfamily [SSF50978] (18-132)
  IPR051350 WD repeat-containing signal transduction regulator [PTHR22838] (12-133)

Solvent-accessible surface area (backbone atoms only — not comparable to full-atom values): 15167 Å² total; per-residue (Å²): 136,80,83,77,82,66,88,64,82,68,60,36,55,50,61,60,52,77,58,71,76,77,57,66,87,39,57,48,41,32,51,45,57,37,58,90,28,75,32,35,33,36,36,30,19,47,78,17,37,33,39,34,30,34,51,48,87,70,73,66,40,77,76,40,73,36,75,77,58,87,29,26,25,39,24,55,34,58,31,82,82,52,62,38,36,38,35,17,13,49,57,8,33,34,38,35,27,30,66,91,78,48,47,72,75,45,76,47,70,40,92,84,54,36,31,22,30,14,38,29,53,42,55,96,48,71,33,34,39,44,37,59,66,58,67,71,67,72,68,77,131,137,77,82,74,81,63,89,62,83,70,58,36,59,48,62,61,52,80,56,70,77,77,56,66,87,38,58,48,41,34,51,44,56,36,58,89,29,77,31,34,32,37,37,29,19,46,79,16,37,33,39,34,31,34,50,48,84,71,73,64,41,77,75,40,73,35,74,76,59,86,27,26,24,39,25,55,31,56,30,82,83,52,62,35,35,37,34,19,14,50,59,7,33,35,38,34,26,29,65,90,78,49,45,73,76,46,76,47,68,40,94,82,55,37,31,22,30,14,36,30,52,42,56,97,48,73,33,36,39,45,37,58,66,58,68,71,68,71,69,76,131